Protein AF-A0A376ZG53-F1 (afdb_monomer_lite)

Radius of gyration: 30.24 Å; chains: 1; bounding box: 72×29×99 Å

Structure (mmCIF, N/CA/C/O backbone):
data_AF-A0A376ZG53-F1
#
_entry.id   AF-A0A376ZG53-F1
#
loop_
_atom_site.group_PDB
_atom_site.id
_atom_site.type_symbol
_atom_site.label_atom_id
_atom_site.label_alt_id
_atom_site.label_comp_id
_atom_site.label_asym_id
_atom_site.label_entity_id
_atom_site.label_seq_id
_atom_site.pdbx_PDB_ins_code
_atom_site.Cartn_x
_atom_site.Cartn_y
_atom_site.Cartn_z
_atom_site.occupancy
_atom_site.B_iso_or_equiv
_atom_site.auth_seq_id
_atom_site.auth_comp_id
_atom_site.auth_asym_id
_atom_site.auth_atom_id
_atom_site.pdbx_PDB_model_num
ATOM 1 N N . MET A 1 1 ? -25.398 8.241 28.973 1.00 53.56 1 MET A N 1
ATOM 2 C CA . MET A 1 1 ? -25.167 6.785 28.967 1.00 53.56 1 MET A CA 1
ATOM 3 C C . MET A 1 1 ? -25.563 6.250 30.324 1.00 53.56 1 MET A C 1
ATOM 5 O O . MET A 1 1 ? -25.122 6.810 31.322 1.00 53.56 1 MET A O 1
ATOM 9 N N . LEU A 1 2 ? -26.427 5.238 30.353 1.00 65.50 2 LEU A N 1
ATOM 10 C CA . LEU A 1 2 ? -26.598 4.384 31.532 1.00 65.50 2 LEU A CA 1
ATOM 11 C C . LEU A 1 2 ? -25.440 3.384 31.505 1.00 65.50 2 LEU A C 1
ATOM 13 O O . LEU A 1 2 ? -25.159 2.848 30.441 1.00 65.50 2 LEU A O 1
ATOM 17 N N . ALA A 1 3 ? -24.718 3.234 32.615 1.00 72.19 3 ALA A N 1
ATOM 18 C CA . ALA A 1 3 ? -23.371 2.653 32.615 1.00 72.19 3 ALA A CA 1
ATOM 19 C C . ALA A 1 3 ? -23.322 1.113 32.605 1.00 72.19 3 ALA A C 1
ATOM 21 O O . ALA A 1 3 ? -22.254 0.559 32.378 1.00 72.19 3 ALA A O 1
ATOM 22 N N . SER A 1 4 ? -24.436 0.438 32.900 1.00 78.38 4 SER A N 1
ATOM 23 C CA . SER A 1 4 ? -24.542 -1.028 32.947 1.00 78.38 4 SER A CA 1
ATOM 24 C C . SER A 1 4 ? -25.988 -1.454 33.211 1.00 78.38 4 SER A C 1
ATOM 26 O O . SER A 1 4 ? -26.741 -0.679 33.810 1.00 78.38 4 SER A O 1
ATOM 28 N N . ASP A 1 5 ? -26.329 -2.699 32.879 1.00 84.50 5 ASP A N 1
ATOM 29 C CA . ASP A 1 5 ? -27.569 -3.342 33.328 1.00 84.50 5 ASP A CA 1
ATOM 30 C C . ASP A 1 5 ? -27.558 -3.539 34.854 1.00 84.50 5 ASP A C 1
ATOM 32 O O . ASP A 1 5 ? -26.608 -4.105 35.403 1.00 84.50 5 ASP A O 1
ATOM 36 N N . GLN A 1 6 ? -28.595 -3.069 35.556 1.00 88.38 6 GLN A N 1
ATOM 37 C CA . GLN A 1 6 ? -28.696 -3.171 37.018 1.00 88.38 6 GLN A CA 1
ATOM 38 C C . GLN A 1 6 ? -30.146 -3.282 37.487 1.00 88.38 6 GLN A C 1
ATOM 40 O O . GLN A 1 6 ? -30.991 -2.477 37.107 1.00 88.38 6 GLN A O 1
ATOM 45 N N . ASP A 1 7 ? -30.414 -4.207 38.405 1.00 89.94 7 ASP A N 1
ATOM 46 C CA . ASP A 1 7 ? -31.702 -4.290 39.092 1.00 89.94 7 ASP A CA 1
ATOM 47 C C . ASP A 1 7 ? -31.628 -3.509 40.413 1.00 89.94 7 ASP A C 1
ATOM 49 O O . ASP A 1 7 ? -30.898 -3.874 41.336 1.00 89.94 7 ASP A O 1
ATOM 53 N N . MET A 1 8 ? -32.390 -2.419 40.519 1.00 89.75 8 MET A N 1
ATOM 54 C CA . MET A 1 8 ? -32.527 -1.630 41.742 1.00 89.75 8 MET A CA 1
ATOM 55 C C . MET A 1 8 ? -33.821 -1.992 42.464 1.00 89.75 8 MET A C 1
ATOM 57 O O . MET A 1 8 ? -34.913 -1.610 42.045 1.00 89.75 8 MET A O 1
ATOM 61 N N . THR A 1 9 ? -33.706 -2.706 43.579 1.00 90.38 9 THR A N 1
ATOM 62 C CA . THR A 1 9 ? -34.844 -3.063 44.434 1.00 90.38 9 THR A CA 1
ATOM 63 C C . THR A 1 9 ? -35.101 -1.983 45.478 1.00 90.38 9 THR A C 1
ATOM 65 O O . THR A 1 9 ? -34.215 -1.650 46.266 1.00 90.38 9 THR A O 1
ATOM 68 N N . ILE A 1 10 ? -36.325 -1.471 45.530 1.00 91.38 10 ILE A N 1
ATOM 69 C CA . ILE A 1 10 ? -36.782 -0.484 46.507 1.00 91.38 10 ILE A CA 1
ATOM 70 C C . ILE A 1 10 ? -37.879 -1.130 47.348 1.00 91.38 10 ILE A C 1
ATOM 72 O O . ILE A 1 10 ? -38.918 -1.516 46.822 1.00 91.38 10 ILE A O 1
ATOM 76 N N . GLN A 1 11 ? -37.659 -1.243 48.656 1.00 93.25 11 GLN A N 1
ATOM 77 C CA . GLN A 1 11 ? -38.683 -1.665 49.610 1.00 93.25 11 GLN A CA 1
ATOM 78 C C . GLN A 1 11 ? -39.729 -0.552 49.744 1.00 93.25 11 GLN A C 1
ATOM 80 O O . GLN A 1 11 ? -39.396 0.569 50.130 1.00 93.25 11 GLN A O 1
ATOM 85 N N . VAL A 1 12 ? -40.980 -0.850 49.399 1.00 95.06 12 VAL A N 1
ATOM 86 C CA . VAL A 1 12 ? -42.084 0.127 49.397 1.00 95.06 12 VAL A CA 1
ATOM 87 C C . VAL A 1 12 ? -43.178 -0.192 50.411 1.00 95.06 12 VAL A C 1
ATOM 89 O O . VAL A 1 12 ? -44.017 0.665 50.682 1.00 95.06 12 VAL A O 1
ATOM 92 N N . GLY A 1 13 ? -43.182 -1.402 50.970 1.00 92.56 13 GLY A N 1
ATOM 93 C CA . GLY A 1 13 ? -44.117 -1.810 52.011 1.00 92.56 13 GLY A CA 1
ATOM 94 C C . GLY A 1 13 ? -43.480 -1.906 53.398 1.00 92.56 13 GLY A C 1
ATOM 95 O O . GLY A 1 13 ? -42.261 -1.801 53.556 1.00 92.56 13 GLY A O 1
ATOM 96 N N . ALA A 1 14 ? -44.322 -2.082 54.415 1.00 92.19 14 ALA A N 1
ATOM 97 C CA . ALA A 1 14 ? -43.906 -2.128 55.816 1.00 92.19 14 ALA A CA 1
ATOM 98 C C . ALA A 1 14 ? -43.299 -3.484 56.220 1.00 92.19 14 ALA A C 1
ATOM 100 O O . ALA A 1 14 ? -42.644 -3.559 57.259 1.00 92.19 14 ALA A O 1
ATOM 101 N N . ASN A 1 15 ? -43.513 -4.534 55.417 1.00 93.88 15 ASN A N 1
ATOM 102 C CA . ASN A 1 15 ? -43.006 -5.883 55.668 1.00 93.88 15 ASN A CA 1
ATOM 103 C C . ASN A 1 15 ? -41.880 -6.239 54.692 1.00 93.88 15 ASN A C 1
ATOM 105 O O . ASN A 1 15 ? -42.005 -5.981 53.494 1.00 93.88 15 ASN A O 1
ATOM 109 N N . ASP A 1 16 ? -40.821 -6.895 55.171 1.00 90.31 16 ASP A N 1
ATOM 110 C CA . ASP A 1 16 ? -39.695 -7.334 54.335 1.00 90.31 16 ASP A CA 1
ATOM 111 C C . ASP A 1 16 ? -40.168 -8.119 53.096 1.00 90.31 16 ASP A C 1
ATOM 113 O O . ASP A 1 16 ? -40.917 -9.092 53.202 1.00 90.31 16 ASP A O 1
ATOM 117 N N . GLY A 1 17 ? -39.721 -7.692 51.910 1.00 86.38 17 GLY A N 1
ATOM 118 C CA . GLY A 1 17 ? -40.029 -8.341 50.630 1.00 86.38 17 GLY A CA 1
ATOM 119 C C . GLY A 1 17 ? -41.095 -7.635 49.787 1.00 86.38 17 GLY A C 1
ATOM 120 O O . GLY A 1 17 ? -41.205 -7.917 48.593 1.00 86.38 17 GLY A O 1
ATOM 121 N N . GLU A 1 18 ? -41.827 -6.670 50.346 1.00 92.44 18 GLU A N 1
ATOM 122 C CA . GLU A 1 18 ? -42.722 -5.772 49.599 1.00 92.44 18 GLU A CA 1
ATOM 123 C C . GLU A 1 18 ? -41.906 -4.733 48.800 1.00 92.44 18 GLU A C 1
ATOM 125 O O . GLU A 1 18 ? -41.781 -3.566 49.183 1.00 92.44 18 GLU A O 1
ATOM 130 N N . THR A 1 19 ? -41.317 -5.173 47.684 1.00 93.25 19 THR A N 1
ATOM 131 C CA . THR A 1 19 ? -40.370 -4.389 46.873 1.00 93.25 19 THR A CA 1
ATOM 132 C C . THR A 1 19 ? -40.894 -4.051 45.474 1.00 93.25 19 THR A C 1
ATOM 134 O O . THR A 1 19 ? -41.667 -4.797 44.874 1.00 93.25 19 THR A O 1
ATOM 137 N N . ILE A 1 20 ? -40.424 -2.929 44.929 1.00 91.06 20 ILE A N 1
ATOM 138 C CA . ILE A 1 20 ? -40.471 -2.590 43.503 1.00 91.06 20 ILE A CA 1
ATOM 139 C C . ILE A 1 20 ? -39.055 -2.733 42.955 1.00 91.06 20 ILE A C 1
ATOM 141 O O . ILE A 1 20 ? -38.114 -2.187 43.525 1.00 91.06 20 ILE A O 1
ATOM 145 N N . THR A 1 21 ? -38.894 -3.454 41.849 1.00 89.56 21 THR A N 1
ATOM 146 C CA . THR A 1 21 ? -37.603 -3.568 41.157 1.00 89.56 21 THR A CA 1
ATOM 147 C C . THR A 1 21 ? -37.606 -2.675 39.927 1.00 89.56 21 THR A C 1
ATOM 149 O O . THR A 1 21 ? -38.450 -2.843 39.052 1.00 89.56 21 THR A O 1
ATOM 152 N N . ILE A 1 22 ? -36.653 -1.752 39.850 1.00 88.94 22 ILE A N 1
ATOM 153 C CA . ILE A 1 22 ? -36.375 -0.947 38.662 1.00 88.94 22 ILE A CA 1
ATOM 154 C C . ILE A 1 22 ? -35.246 -1.638 37.902 1.00 88.94 22 ILE A C 1
ATOM 156 O O . ILE A 1 22 ? -34.137 -1.749 38.422 1.00 88.94 22 ILE A O 1
ATOM 160 N N . LYS A 1 23 ? -35.522 -2.096 36.681 1.00 87.06 23 LYS A N 1
ATOM 161 C CA . LYS A 1 23 ? -34.509 -2.694 35.805 1.00 87.06 23 LYS A CA 1
ATOM 162 C C . LYS A 1 23 ? -33.866 -1.607 34.956 1.00 87.06 23 LYS A C 1
ATOM 164 O O . LYS A 1 23 ? -34.471 -1.117 34.007 1.00 87.06 23 LYS A O 1
ATOM 169 N N . LEU A 1 24 ? -32.654 -1.211 35.306 1.00 88.38 24 LEU A N 1
ATOM 170 C CA . LEU A 1 24 ? -31.840 -0.317 34.495 1.00 88.38 24 LEU A CA 1
ATOM 171 C C . LEU A 1 24 ? -31.184 -1.128 33.382 1.00 88.38 24 LEU A C 1
ATOM 173 O O . LEU A 1 24 ? -30.615 -2.183 33.650 1.00 88.38 24 LEU A O 1
ATOM 177 N N . GLN A 1 25 ? -31.257 -0.624 32.151 1.00 85.75 25 GLN A N 1
ATOM 178 C CA . GLN A 1 25 ? -30.553 -1.194 31.005 1.00 85.75 25 GLN A CA 1
ATOM 179 C C . GLN A 1 25 ? -29.402 -0.284 30.575 1.00 85.75 25 GLN A C 1
ATOM 181 O O . GLN A 1 25 ? -29.517 0.946 30.619 1.00 85.75 25 GLN A O 1
ATOM 186 N N . GLU A 1 26 ? -28.300 -0.875 30.128 1.00 85.50 26 GLU A N 1
ATOM 187 C CA . GLU A 1 26 ? -27.199 -0.159 29.504 1.00 85.50 26 GLU A CA 1
ATOM 188 C C . GLU A 1 26 ? -27.640 0.412 28.151 1.00 85.50 26 GLU A C 1
ATOM 190 O O . GLU A 1 26 ? -27.959 -0.307 27.202 1.00 85.50 26 GLU A O 1
ATOM 195 N N . ILE A 1 27 ? -27.622 1.741 28.039 1.00 85.00 27 ILE A N 1
ATOM 196 C CA . ILE A 1 27 ? -27.966 2.455 26.806 1.00 85.00 27 ILE A CA 1
ATOM 197 C C . ILE A 1 27 ? -26.763 3.282 26.362 1.00 85.00 27 ILE A C 1
ATOM 199 O O . ILE A 1 27 ? -26.441 4.328 26.950 1.00 85.00 27 ILE A O 1
ATOM 203 N N . ASN A 1 28 ? -26.117 2.806 25.301 1.00 84.19 28 ASN A N 1
ATOM 204 C CA . ASN A 1 28 ? -25.006 3.447 24.611 1.00 84.19 28 ASN A CA 1
ATOM 205 C C . ASN A 1 28 ? -25.086 3.142 23.095 1.00 84.19 28 ASN A C 1
ATOM 207 O O . ASN A 1 28 ? -25.971 2.415 22.643 1.00 84.19 28 ASN A O 1
ATOM 211 N N . SER A 1 29 ? -24.194 3.716 22.283 1.00 84.75 29 SER A N 1
ATOM 212 C CA . SER A 1 29 ? -24.219 3.505 20.826 1.00 84.75 29 SER A CA 1
ATOM 213 C C . SER A 1 29 ? -24.037 2.038 20.427 1.00 84.75 29 SER A C 1
ATOM 215 O O . SER A 1 29 ? -24.592 1.617 19.415 1.00 84.75 29 SER A O 1
ATOM 217 N N . ASP A 1 30 ? -23.306 1.253 21.215 1.00 82.25 30 ASP A N 1
ATOM 218 C CA . ASP A 1 30 ? -23.082 -0.167 20.955 1.00 82.25 30 ASP A CA 1
ATOM 219 C C . ASP A 1 30 ? -24.342 -0.991 21.243 1.00 82.25 30 ASP A C 1
ATOM 221 O O . ASP A 1 30 ? -24.782 -1.747 20.375 1.00 82.25 30 ASP A O 1
ATOM 225 N N . THR A 1 31 ? -24.987 -0.795 22.400 1.00 86.38 31 THR A N 1
ATOM 226 C CA . THR A 1 31 ? -26.226 -1.509 22.765 1.00 86.38 31 THR A CA 1
ATOM 227 C C . THR A 1 31 ? -27.403 -1.127 21.868 1.00 86.38 31 THR A C 1
ATOM 229 O O . THR A 1 31 ? -28.269 -1.960 21.590 1.00 86.38 31 THR A O 1
ATOM 232 N N . LEU A 1 32 ? -27.387 0.094 21.324 1.00 88.31 32 LEU A N 1
ATOM 233 C CA . LEU A 1 32 ? -28.344 0.561 20.319 1.00 88.31 32 LEU A CA 1
ATOM 234 C C . LEU A 1 32 ? -28.043 0.071 18.891 1.00 88.31 32 LEU A C 1
ATOM 236 O O . LEU A 1 32 ? -28.828 0.327 17.977 1.00 88.31 32 LEU A O 1
ATOM 240 N N . GLY A 1 33 ? -26.924 -0.629 18.665 1.00 85.62 33 GLY A N 1
ATOM 241 C CA . GLY A 1 33 ? -26.518 -1.092 17.333 1.00 85.62 33 GLY A CA 1
ATOM 242 C C . GLY A 1 33 ? -26.146 0.042 16.373 1.00 85.62 33 GLY A C 1
ATOM 243 O O . GLY A 1 33 ? -26.231 -0.123 15.159 1.00 85.62 33 GLY A O 1
ATOM 244 N N . LEU A 1 34 ? -25.755 1.194 16.916 1.00 87.25 34 LEU A N 1
ATOM 245 C CA . LEU A 1 34 ? -25.314 2.384 16.187 1.00 87.25 34 LEU A CA 1
ATOM 246 C C . LEU A 1 34 ? -23.787 2.563 16.239 1.00 87.25 34 LEU A C 1
ATOM 248 O O . LEU A 1 34 ? -23.268 3.599 15.816 1.00 87.25 34 LEU A O 1
ATOM 252 N N . SER A 1 35 ? -23.059 1.570 16.759 1.00 80.81 35 SER A N 1
ATOM 253 C CA . SER A 1 35 ? -21.597 1.519 16.703 1.00 80.81 35 SER A CA 1
ATOM 254 C C . SER A 1 35 ? -21.132 1.583 15.251 1.00 80.81 35 SER A C 1
ATOM 256 O O . SER A 1 35 ? -21.560 0.776 14.425 1.00 80.81 35 SER A O 1
ATOM 258 N N . GLY A 1 36 ? -20.299 2.569 14.910 1.00 78.38 36 GLY A N 1
ATOM 259 C CA . GLY A 1 36 ? -19.897 2.785 13.523 1.00 78.38 36 GLY A CA 1
ATOM 260 C C . GLY A 1 36 ? -21.050 3.180 12.586 1.00 78.38 36 GLY A C 1
ATOM 261 O O . GLY A 1 36 ? -21.016 2.841 11.406 1.00 78.38 36 GLY A O 1
ATOM 262 N N . PHE A 1 37 ? -22.070 3.899 13.063 1.00 83.81 37 PHE A N 1
ATOM 263 C CA . PHE A 1 37 ? -23.077 4.520 12.196 1.00 83.81 37 PHE A CA 1
ATOM 264 C C . PHE A 1 37 ? -22.466 5.658 11.353 1.00 83.81 37 PHE A C 1
ATOM 266 O O . PHE A 1 37 ? -21.763 6.527 11.875 1.00 83.81 37 PHE A O 1
ATOM 273 N N . GLY A 1 38 ? -22.744 5.688 10.048 1.00 82.00 38 GLY A N 1
ATOM 274 C CA . GLY A 1 38 ? -22.195 6.676 9.119 1.00 82.00 38 GLY A CA 1
ATOM 275 C C . GLY A 1 38 ? -23.098 6.922 7.911 1.00 82.00 38 GLY A C 1
ATOM 276 O O . GLY A 1 38 ? -23.512 5.996 7.229 1.00 82.00 38 GLY A O 1
ATOM 277 N N . ILE A 1 39 ? -23.386 8.189 7.604 1.00 83.44 39 ILE A N 1
ATOM 278 C CA . ILE A 1 39 ? -24.267 8.576 6.478 1.00 83.44 39 ILE A CA 1
ATOM 279 C C . ILE A 1 39 ? -23.514 9.068 5.238 1.00 83.44 39 ILE A C 1
ATOM 281 O O . ILE A 1 39 ? -24.124 9.357 4.210 1.00 83.44 39 ILE A O 1
ATOM 285 N N . LYS A 1 40 ? -22.194 9.225 5.344 1.00 73.88 40 LYS A N 1
ATOM 286 C CA . LYS A 1 40 ? -21.360 9.736 4.258 1.00 73.88 40 LYS A CA 1
ATOM 287 C C . LYS A 1 40 ? -20.948 8.581 3.358 1.00 73.88 40 LYS A C 1
ATOM 289 O O . LYS A 1 40 ? -20.403 7.592 3.842 1.00 73.88 40 LYS A O 1
ATOM 294 N N . ASP A 1 41 ? -21.179 8.741 2.059 1.00 68.81 41 ASP A N 1
ATOM 295 C CA . ASP A 1 41 ? -20.530 7.902 1.061 1.00 68.81 41 ASP A CA 1
ATOM 296 C C . ASP A 1 41 ? -19.026 8.180 1.120 1.00 68.81 41 ASP A C 1
ATOM 298 O O . ASP A 1 41 ? -18.621 9.343 1.007 1.00 68.81 41 ASP A O 1
ATOM 302 N N . PRO A 1 42 ? -18.188 7.157 1.339 1.00 65.19 42 PRO A N 1
ATOM 303 C CA . PRO A 1 42 ? -16.772 7.394 1.455 1.00 65.19 42 PRO A CA 1
ATOM 304 C C . PRO A 1 42 ? -16.215 7.816 0.101 1.00 65.19 42 PRO A C 1
ATOM 306 O O . PRO A 1 42 ? -16.156 7.020 -0.836 1.00 65.19 42 PRO A O 1
ATOM 309 N N . THR A 1 43 ? -15.765 9.066 -0.006 1.00 66.56 43 THR A N 1
ATOM 310 C CA . THR A 1 43 ? -14.897 9.494 -1.107 1.00 66.56 43 THR A CA 1
ATOM 311 C C . THR A 1 43 ? -13.520 8.903 -0.854 1.00 66.56 43 THR A C 1
ATOM 313 O O . THR A 1 43 ? -12.621 9.591 -0.376 1.00 66.56 43 THR A O 1
ATOM 316 N N . LYS A 1 44 ? -13.384 7.595 -1.085 1.00 70.50 44 LYS A N 1
ATOM 317 C CA . LYS A 1 44 ? -12.129 6.896 -0.836 1.00 70.50 44 LYS A CA 1
ATOM 318 C C . LYS A 1 44 ? -11.066 7.477 -1.752 1.00 70.50 44 LYS A C 1
ATOM 320 O O . LYS A 1 44 ? -11.276 7.565 -2.964 1.00 70.50 44 LYS A O 1
ATOM 325 N N . LEU A 1 45 ? -9.932 7.852 -1.169 1.00 85.56 45 LEU A N 1
ATOM 326 C CA . LEU A 1 45 ? -8.738 8.046 -1.968 1.00 85.56 45 LEU A CA 1
ATOM 327 C C . LEU A 1 45 ? -8.448 6.733 -2.693 1.00 85.56 45 LEU A C 1
ATOM 329 O O . LEU A 1 45 ? -8.546 5.642 -2.119 1.00 85.56 45 LEU A O 1
ATOM 333 N N . LYS A 1 46 ? -8.153 6.836 -3.982 1.00 88.12 46 LYS A N 1
ATOM 334 C CA . LYS A 1 46 ? -7.782 5.678 -4.789 1.00 88.12 46 LYS A CA 1
ATOM 335 C C . LYS A 1 46 ? -6.270 5.628 -4.897 1.00 88.12 46 LYS A C 1
ATOM 337 O O . LYS A 1 46 ? -5.614 6.662 -4.980 1.00 88.12 46 LYS A O 1
ATOM 342 N N . ALA A 1 47 ? -5.722 4.424 -4.924 1.00 91.69 47 ALA A N 1
ATOM 343 C CA . ALA A 1 47 ? -4.340 4.248 -5.323 1.00 91.69 47 ALA A CA 1
ATOM 344 C C . ALA A 1 47 ? -4.168 4.710 -6.775 1.00 91.69 47 ALA A C 1
ATOM 346 O O . ALA A 1 47 ? -5.015 4.416 -7.627 1.00 91.69 47 ALA A O 1
ATOM 347 N N . ALA A 1 48 ? -3.074 5.412 -7.056 1.00 92.12 48 ALA A N 1
ATOM 348 C CA . ALA A 1 48 ? -2.656 5.687 -8.419 1.00 92.12 48 ALA A CA 1
ATOM 349 C C . ALA A 1 48 ? -2.489 4.370 -9.194 1.00 92.12 48 ALA A C 1
ATOM 351 O O . ALA A 1 48 ? -2.162 3.327 -8.630 1.00 92.12 48 ALA A O 1
ATOM 352 N N . THR A 1 49 ? -2.687 4.416 -10.513 1.00 88.31 49 THR A N 1
ATOM 353 C CA . THR A 1 49 ? -2.549 3.211 -11.357 1.00 88.31 49 THR A CA 1
ATOM 354 C C . THR A 1 49 ? -1.108 2.694 -11.394 1.00 88.31 49 THR A C 1
ATOM 356 O O . THR A 1 49 ? -0.884 1.493 -11.524 1.00 88.31 49 THR A O 1
ATOM 359 N N . ALA A 1 50 ? -0.132 3.598 -11.299 1.00 87.12 50 ALA A N 1
ATOM 360 C CA . ALA A 1 50 ? 1.283 3.259 -11.291 1.00 87.12 50 ALA A CA 1
ATOM 361 C C . ALA A 1 50 ? 1.824 3.189 -9.858 1.00 87.12 50 ALA A C 1
ATOM 363 O O . ALA A 1 50 ? 1.558 4.064 -9.031 1.00 87.12 50 ALA A O 1
ATOM 364 N N . GLU A 1 51 ? 2.632 2.164 -9.601 1.00 91.62 51 GLU A N 1
ATOM 365 C CA . GLU A 1 51 ? 3.426 2.048 -8.382 1.00 91.62 51 GLU A CA 1
ATOM 366 C C . GLU A 1 51 ? 4.414 3.217 -8.265 1.00 91.62 51 GLU A C 1
ATOM 368 O O . GLU A 1 51 ? 5.013 3.663 -9.247 1.00 91.62 51 GLU A O 1
ATOM 373 N N . THR A 1 52 ? 4.605 3.706 -7.044 1.00 93.19 52 THR A N 1
ATOM 374 C CA . THR A 1 52 ? 5.666 4.658 -6.718 1.00 93.19 52 THR A CA 1
ATOM 375 C C . THR A 1 52 ? 6.929 3.887 -6.370 1.00 93.19 52 THR A C 1
ATOM 377 O O . THR A 1 52 ? 7.027 3.314 -5.291 1.00 93.19 52 THR A O 1
ATOM 380 N N . THR A 1 53 ? 7.905 3.893 -7.275 1.00 91.38 53 THR A N 1
ATOM 381 C CA . THR A 1 53 ? 9.185 3.181 -7.101 1.00 91.38 53 THR A CA 1
ATOM 382 C C . THR A 1 53 ? 10.356 4.107 -6.763 1.00 91.38 53 THR A C 1
ATOM 384 O O . THR A 1 53 ? 11.441 3.635 -6.431 1.00 91.38 53 THR A O 1
ATOM 387 N N . TYR A 1 54 ? 10.153 5.426 -6.830 1.00 91.44 54 TYR A N 1
ATOM 388 C CA . TYR A 1 54 ? 11.143 6.446 -6.485 1.00 91.44 54 TYR A CA 1
ATOM 389 C C . TYR A 1 54 ? 10.484 7.792 -6.155 1.00 91.44 54 TYR A C 1
ATOM 391 O O . TYR A 1 54 ? 9.328 8.047 -6.506 1.00 91.44 54 TYR A O 1
ATOM 399 N N . PHE A 1 55 ? 11.256 8.673 -5.527 1.00 91.94 55 PHE A N 1
ATOM 400 C CA . PHE A 1 55 ? 10.927 10.067 -5.246 1.00 91.94 55 PHE A CA 1
ATOM 401 C C . PHE A 1 55 ? 11.866 11.017 -5.995 1.00 91.94 55 PHE A C 1
ATOM 403 O O . PHE A 1 55 ? 12.973 10.648 -6.383 1.00 91.94 55 PHE A O 1
ATOM 410 N N . GLY A 1 56 ? 11.440 12.271 -6.159 1.00 88.25 56 GLY A N 1
ATOM 411 C CA . GLY A 1 56 ? 12.252 13.330 -6.757 1.00 88.25 56 GLY A CA 1
ATOM 412 C C . GLY A 1 56 ? 11.995 13.548 -8.248 1.00 88.25 56 GLY A C 1
ATOM 413 O O . GLY A 1 56 ? 10.886 13.352 -8.745 1.00 88.25 56 GLY A O 1
ATOM 414 N N . SER A 1 57 ? 13.016 14.045 -8.945 1.00 84.56 57 SER A N 1
ATOM 415 C CA . SER A 1 57 ? 12.907 14.498 -10.332 1.00 84.56 57 SER A CA 1
ATOM 416 C C . SER A 1 57 ? 12.666 13.347 -11.307 1.00 84.56 57 SER A C 1
ATOM 418 O O . SER A 1 57 ? 13.230 12.264 -11.171 1.00 84.56 57 SER A O 1
ATOM 420 N N . THR A 1 58 ? 11.893 13.624 -12.354 1.00 85.88 58 THR A N 1
ATOM 421 C CA . THR A 1 58 ? 11.684 12.733 -13.502 1.00 85.88 58 THR A CA 1
ATOM 422 C C . THR A 1 58 ? 12.258 13.351 -14.766 1.00 85.88 58 THR A C 1
ATOM 424 O O . THR A 1 58 ? 12.222 14.573 -14.922 1.00 85.88 58 THR A O 1
ATOM 427 N N . VAL A 1 59 ? 12.685 12.522 -15.712 1.00 79.81 59 VAL A N 1
ATOM 428 C CA . VAL A 1 59 ? 13.035 12.944 -17.073 1.00 79.81 59 VAL A CA 1
ATOM 429 C C . VAL A 1 59 ? 11.960 12.434 -18.026 1.00 79.81 59 VAL A C 1
ATOM 431 O O . VAL A 1 59 ? 11.609 11.254 -17.999 1.00 79.81 59 VAL A O 1
ATOM 434 N N . LYS A 1 60 ? 11.414 13.316 -18.870 1.00 80.31 60 LYS A N 1
ATOM 435 C CA . LYS A 1 60 ? 10.519 12.900 -19.957 1.00 80.31 60 LYS A CA 1
ATOM 436 C C . LYS A 1 60 ? 11.344 12.227 -21.041 1.00 80.31 60 LYS A C 1
ATOM 438 O O . LYS A 1 60 ? 12.376 12.753 -21.443 1.00 80.31 60 LYS A O 1
ATOM 443 N N . LEU A 1 61 ? 10.881 11.098 -21.565 1.00 74.44 61 LEU A N 1
ATOM 444 C CA . LEU A 1 61 ? 11.675 10.364 -22.554 1.00 74.44 61 LEU A CA 1
ATOM 445 C C . LEU A 1 61 ? 11.807 11.090 -23.894 1.00 74.44 61 LEU A C 1
ATOM 447 O O . LEU A 1 61 ? 12.803 10.892 -24.581 1.00 74.44 61 LEU A O 1
ATOM 451 N N . ALA A 1 62 ? 10.875 11.989 -24.220 1.00 65.62 62 ALA A N 1
ATOM 452 C CA . ALA A 1 62 ? 11.024 12.897 -25.357 1.00 65.62 62 ALA A CA 1
ATOM 453 C C . ALA A 1 62 ? 12.297 13.766 -25.251 1.00 65.62 62 ALA A C 1
ATOM 455 O O . ALA A 1 62 ? 12.892 14.096 -26.273 1.00 65.62 62 ALA A O 1
ATOM 456 N N . ASP A 1 63 ? 12.746 14.057 -24.025 1.00 53.47 63 ASP A N 1
ATOM 457 C CA . ASP A 1 63 ? 13.943 14.849 -23.730 1.00 53.47 63 ASP A CA 1
ATOM 458 C C . ASP A 1 63 ? 15.196 13.965 -23.507 1.00 53.47 63 ASP A C 1
ATOM 460 O O . ASP A 1 63 ? 16.318 14.469 -23.512 1.00 53.47 63 ASP A O 1
ATOM 464 N N . ALA A 1 64 ? 15.028 12.643 -23.341 1.00 55.38 64 ALA A N 1
ATOM 465 C CA . ALA A 1 64 ? 16.090 11.660 -23.057 1.00 55.38 64 ALA A CA 1
ATOM 466 C C . ALA A 1 64 ? 16.510 10.813 -24.272 1.00 55.38 64 ALA A C 1
ATOM 468 O O . ALA A 1 64 ? 17.192 9.801 -24.108 1.00 55.38 64 ALA A O 1
ATOM 469 N N . ASN A 1 65 ? 16.067 11.169 -25.479 1.00 60.59 65 ASN A N 1
ATOM 470 C CA . ASN A 1 65 ? 16.127 10.321 -26.673 1.00 60.59 65 ASN A CA 1
ATOM 471 C C . ASN A 1 65 ? 17.544 10.226 -27.298 1.00 60.59 65 ASN A C 1
ATOM 473 O O . ASN A 1 65 ? 17.737 10.429 -28.491 1.00 60.59 65 ASN A O 1
ATOM 477 N N . THR A 1 66 ? 18.564 9.932 -26.485 1.00 67.75 66 THR A N 1
ATOM 478 C CA . THR A 1 66 ? 19.988 9.836 -26.869 1.00 67.75 66 THR A CA 1
ATOM 479 C C . THR A 1 66 ? 20.430 8.425 -27.239 1.00 67.75 66 THR A C 1
ATOM 481 O O . THR A 1 66 ? 21.579 8.203 -27.609 1.00 67.75 66 THR A O 1
ATOM 484 N N . LEU A 1 67 ? 19.530 7.452 -27.143 1.00 84.75 67 LEU A N 1
ATOM 485 C CA . LEU A 1 67 ? 19.895 6.043 -27.189 1.00 84.75 67 LEU A CA 1
ATOM 486 C C . LEU A 1 67 ? 20.128 5.541 -28.635 1.00 84.75 67 LEU A C 1
ATOM 488 O O . LEU A 1 67 ? 20.618 4.439 -28.828 1.00 84.75 67 LEU A O 1
ATOM 492 N N . ASP A 1 68 ? 19.830 6.340 -29.666 1.00 87.12 68 ASP A N 1
ATOM 493 C CA . ASP A 1 68 ? 20.076 5.977 -31.077 1.00 87.12 68 ASP A CA 1
ATOM 494 C C . ASP A 1 68 ? 21.568 5.836 -31.402 1.00 87.12 68 ASP A C 1
ATOM 496 O O . ASP A 1 68 ? 21.969 4.933 -32.144 1.00 87.12 68 ASP A O 1
ATOM 500 N N . ALA A 1 69 ? 22.399 6.699 -30.809 1.00 86.19 69 ALA A N 1
ATOM 501 C CA . ALA A 1 69 ? 23.849 6.608 -30.930 1.00 86.19 69 ALA A CA 1
ATOM 502 C C . ALA A 1 69 ? 24.372 5.324 -30.267 1.00 86.19 69 ALA A C 1
ATOM 504 O O . ALA A 1 69 ? 25.147 4.587 -30.879 1.00 86.19 69 ALA A O 1
ATOM 505 N N . ASP A 1 70 ? 23.882 5.014 -29.064 1.00 88.38 70 ASP A N 1
ATOM 506 C CA . ASP A 1 70 ? 24.250 3.807 -28.318 1.00 88.38 70 ASP A CA 1
ATOM 507 C C . ASP A 1 70 ? 23.795 2.528 -29.032 1.00 88.38 70 ASP A C 1
ATOM 509 O O . ASP A 1 70 ? 24.558 1.563 -29.115 1.00 88.38 70 ASP A O 1
ATOM 513 N N . ILE A 1 71 ? 22.584 2.522 -29.603 1.00 91.19 71 ILE A N 1
ATOM 514 C CA . ILE A 1 71 ? 22.067 1.418 -30.427 1.00 91.19 71 ILE A CA 1
ATOM 515 C C . ILE A 1 71 ? 22.964 1.209 -31.641 1.00 91.19 71 ILE A C 1
ATOM 517 O O . ILE A 1 71 ? 23.423 0.092 -31.868 1.00 91.19 71 ILE A O 1
ATOM 521 N N . THR A 1 72 ? 23.284 2.272 -32.378 1.00 88.69 72 THR A N 1
ATOM 522 C CA . THR A 1 72 ? 24.145 2.177 -33.566 1.00 88.69 72 THR A CA 1
ATOM 523 C C . THR A 1 72 ? 25.551 1.676 -33.210 1.00 88.69 72 THR A C 1
ATOM 525 O O . THR A 1 72 ? 26.156 0.918 -33.972 1.00 88.69 72 THR A O 1
ATOM 528 N N . ALA A 1 73 ? 26.082 2.068 -32.048 1.00 88.50 73 ALA A N 1
ATOM 529 C CA . ALA A 1 73 ? 27.396 1.644 -31.574 1.00 88.50 73 ALA A CA 1
ATOM 530 C C . ALA A 1 73 ? 27.426 0.184 -31.083 1.00 88.50 73 ALA A C 1
ATOM 532 O O . ALA A 1 73 ? 28.434 -0.502 -31.280 1.00 88.50 73 ALA A O 1
ATOM 533 N N . THR A 1 74 ? 26.343 -0.282 -30.459 1.00 89.50 74 THR A N 1
ATOM 534 C CA . THR A 1 74 ? 26.256 -1.595 -29.797 1.00 89.50 74 THR A CA 1
ATOM 535 C C . THR A 1 74 ? 25.758 -2.682 -30.743 1.00 89.50 74 THR A C 1
ATOM 537 O O . THR A 1 74 ? 26.363 -3.748 -30.844 1.00 89.50 74 THR A O 1
ATOM 540 N N . VAL A 1 75 ? 24.680 -2.409 -31.479 1.00 90.88 75 VAL A N 1
ATOM 541 C CA . VAL A 1 75 ? 23.959 -3.382 -32.308 1.00 90.88 75 VAL A CA 1
ATOM 542 C C . VAL A 1 75 ? 24.574 -3.428 -33.704 1.00 90.88 75 VAL A C 1
ATOM 544 O O . VAL A 1 75 ? 24.022 -2.945 -34.698 1.00 90.88 75 VAL A O 1
ATOM 547 N N . LYS A 1 76 ? 25.791 -3.974 -33.777 1.00 84.00 76 LYS A N 1
ATOM 548 C CA . LYS A 1 76 ? 26.587 -3.981 -35.007 1.00 84.00 76 LYS A CA 1
ATOM 549 C C . LYS A 1 76 ? 26.149 -5.074 -35.976 1.00 84.00 76 LYS A C 1
ATOM 551 O O . LYS A 1 76 ? 26.381 -6.266 -35.761 1.00 84.00 76 LYS A O 1
ATOM 556 N N . GLY A 1 77 ? 25.662 -4.638 -37.128 1.00 83.19 77 GLY A N 1
ATOM 557 C CA . GLY A 1 77 ? 25.521 -5.466 -38.317 1.00 83.19 77 GLY A CA 1
ATOM 558 C C . GLY A 1 77 ? 26.855 -5.923 -38.914 1.00 83.19 77 GLY A C 1
ATOM 559 O O . GLY A 1 77 ? 27.934 -5.672 -38.366 1.00 83.19 77 GLY A O 1
ATOM 560 N N . THR A 1 78 ? 26.795 -6.622 -40.041 1.00 84.38 78 THR A N 1
ATOM 561 C CA . THR A 1 78 ? 27.964 -6.863 -40.906 1.00 84.38 78 THR A CA 1
ATOM 562 C C . THR A 1 78 ? 28.129 -5.684 -41.857 1.00 84.38 78 THR A C 1
ATOM 564 O O . THR A 1 78 ? 29.228 -5.151 -41.993 1.00 84.38 78 THR A O 1
ATOM 567 N N . THR A 1 79 ? 27.022 -5.239 -42.453 1.00 89.19 79 THR A N 1
ATOM 568 C CA . THR A 1 79 ? 26.941 -4.048 -43.308 1.00 89.19 79 THR A CA 1
ATOM 569 C C . THR A 1 79 ? 25.918 -3.025 -42.825 1.00 89.19 79 THR A C 1
ATOM 571 O O . THR A 1 79 ? 26.029 -1.855 -43.185 1.00 89.19 79 THR A O 1
ATOM 574 N N . THR A 1 80 ? 24.931 -3.430 -42.018 1.00 92.00 80 THR A N 1
ATOM 575 C CA . THR A 1 80 ? 23.807 -2.569 -41.624 1.00 92.00 80 THR A CA 1
ATOM 576 C C . THR A 1 80 ? 23.541 -2.696 -40.123 1.00 92.00 80 THR A C 1
ATOM 578 O O . THR A 1 80 ? 23.026 -3.720 -39.688 1.00 92.00 80 THR A O 1
ATOM 581 N N . PRO A 1 81 ? 23.895 -1.691 -39.303 1.00 91.44 81 PRO A N 1
ATOM 582 C CA . PRO A 1 81 ? 23.591 -1.689 -37.873 1.00 91.44 81 PRO A CA 1
ATOM 583 C C . PRO A 1 81 ? 22.088 -1.702 -37.578 1.00 91.44 81 PRO A C 1
ATOM 585 O O . PRO A 1 81 ? 21.287 -1.205 -38.371 1.00 91.44 81 PRO A O 1
ATOM 588 N N . GLY A 1 82 ? 21.721 -2.213 -36.402 1.00 92.88 82 GLY A N 1
ATOM 589 C CA . GLY A 1 82 ? 20.357 -2.109 -35.890 1.00 92.88 82 GLY A CA 1
ATOM 590 C C . GLY A 1 82 ? 19.960 -0.659 -35.606 1.00 92.88 82 GLY A C 1
ATOM 591 O O . GLY A 1 82 ? 20.807 0.192 -35.336 1.00 92.88 82 GLY A O 1
ATOM 592 N N . GLN A 1 83 ? 18.664 -0.379 -35.679 1.00 92.50 83 GLN A N 1
ATOM 593 C CA . GLN A 1 83 ? 18.046 0.920 -35.423 1.00 92.50 83 GLN A CA 1
ATOM 594 C C . GLN A 1 83 ? 16.896 0.761 -34.432 1.00 92.50 83 GLN A C 1
ATOM 596 O O . GLN A 1 83 ? 16.261 -0.294 -34.369 1.00 92.50 83 GLN A O 1
ATOM 601 N N . ARG A 1 84 ? 16.606 1.815 -33.667 1.00 92.12 84 ARG A N 1
ATOM 602 C CA . ARG A 1 84 ? 15.431 1.848 -32.791 1.00 92.12 84 ARG A CA 1
ATOM 603 C C . ARG A 1 84 ? 14.155 1.596 -33.602 1.00 92.12 84 ARG A C 1
ATOM 605 O O . ARG A 1 84 ? 13.938 2.230 -34.629 1.00 92.12 84 ARG A O 1
ATOM 612 N N . ASP A 1 85 ? 13.291 0.729 -33.089 1.00 92.38 85 ASP A N 1
ATOM 613 C CA . ASP A 1 85 ? 11.979 0.394 -33.647 1.00 92.38 85 ASP A CA 1
ATOM 614 C C . ASP A 1 85 ? 10.873 0.632 -32.605 1.00 92.38 85 ASP A C 1
ATOM 616 O O . ASP A 1 85 ? 10.318 -0.298 -32.020 1.00 92.38 85 ASP A O 1
ATOM 620 N N . GLY A 1 86 ? 10.582 1.906 -32.336 1.00 89.31 86 GLY A N 1
ATOM 621 C CA . GLY A 1 86 ? 9.528 2.329 -31.409 1.00 89.31 86 GLY A CA 1
ATOM 622 C C . GLY A 1 86 ? 10.032 2.930 -30.095 1.00 89.31 86 GLY A C 1
ATOM 623 O O . GLY A 1 86 ? 11.212 3.241 -29.932 1.00 89.31 86 GLY A O 1
ATOM 624 N N . ASN A 1 87 ? 9.101 3.137 -29.164 1.00 90.00 87 ASN A N 1
ATOM 625 C CA . ASN A 1 87 ? 9.350 3.845 -27.908 1.00 90.00 87 ASN A CA 1
ATOM 626 C C . ASN A 1 87 ? 9.961 2.927 -26.839 1.00 90.00 87 ASN A C 1
ATOM 628 O O . ASN A 1 87 ? 10.030 1.706 -26.998 1.00 90.00 87 ASN A O 1
ATOM 632 N N . ILE A 1 88 ? 10.420 3.528 -25.739 1.00 91.19 88 ILE A N 1
ATOM 633 C CA . ILE A 1 88 ? 10.811 2.761 -24.557 1.00 91.19 88 ILE A CA 1
ATOM 634 C C . ILE A 1 88 ? 9.553 2.224 -23.886 1.00 91.19 88 ILE A C 1
ATOM 636 O O . ILE A 1 88 ? 8.577 2.947 -23.671 1.00 91.19 88 ILE A O 1
ATOM 640 N N . MET A 1 89 ? 9.613 0.955 -23.522 1.00 91.44 89 MET A N 1
ATOM 641 C CA . MET A 1 89 ? 8.526 0.246 -22.880 1.00 91.44 89 MET A CA 1
ATOM 642 C C . MET A 1 89 ? 8.991 -0.327 -21.544 1.00 91.44 89 MET A C 1
ATOM 644 O O . MET A 1 89 ? 10.165 -0.645 -21.399 1.00 91.44 89 MET A O 1
ATOM 648 N N . SER A 1 90 ? 8.089 -0.513 -20.587 1.00 91.31 90 SER A N 1
ATOM 649 C CA . SER A 1 90 ? 8.351 -1.249 -19.353 1.00 91.31 90 SER A CA 1
ATOM 650 C C . SER A 1 90 ? 7.579 -2.556 -19.322 1.00 91.31 90 SER A C 1
ATOM 652 O O . SER A 1 90 ? 6.445 -2.627 -19.806 1.00 91.31 90 SER A O 1
ATOM 654 N N . ASP A 1 91 ? 8.163 -3.578 -18.709 1.00 91.19 91 ASP A N 1
ATOM 655 C CA . ASP A 1 91 ? 7.413 -4.757 -18.283 1.00 91.19 91 ASP A CA 1
ATOM 656 C C . ASP A 1 91 ? 6.638 -4.492 -16.975 1.00 91.19 91 ASP A C 1
ATOM 658 O O . ASP A 1 91 ? 6.660 -3.393 -16.414 1.00 91.19 91 ASP A O 1
ATOM 662 N N . ALA A 1 92 ? 5.935 -5.514 -16.478 1.00 84.94 92 ALA A N 1
ATOM 663 C CA . ALA A 1 92 ? 5.188 -5.443 -15.220 1.00 84.94 92 ALA A CA 1
ATOM 664 C C . ALA A 1 92 ? 6.081 -5.290 -13.970 1.00 84.94 92 ALA A C 1
ATOM 666 O O . ALA A 1 92 ? 5.581 -4.919 -12.910 1.00 84.94 92 ALA A O 1
ATOM 667 N N . ASN A 1 93 ? 7.384 -5.564 -14.093 1.00 82.12 93 ASN A N 1
ATOM 668 C CA . ASN A 1 93 ? 8.372 -5.427 -13.024 1.00 82.12 93 ASN A CA 1
ATOM 669 C C . ASN A 1 93 ? 9.101 -4.073 -13.079 1.00 82.12 93 ASN A C 1
ATOM 671 O O . ASN A 1 93 ? 9.980 -3.816 -12.260 1.00 82.12 93 ASN A O 1
ATOM 675 N N . GLY A 1 94 ? 8.771 -3.216 -14.050 1.00 82.69 94 GLY A N 1
ATOM 676 C CA . GLY A 1 94 ? 9.414 -1.920 -14.247 1.00 82.69 94 GLY A CA 1
ATOM 677 C C . GLY A 1 94 ? 10.769 -1.980 -14.959 1.00 82.69 94 GLY A C 1
ATOM 678 O O . GLY A 1 94 ? 11.427 -0.944 -15.061 1.00 82.69 94 GLY A O 1
ATOM 679 N N . LYS A 1 95 ? 11.196 -3.138 -15.483 1.00 89.12 95 LYS A N 1
ATOM 680 C CA . LYS A 1 95 ? 12.366 -3.204 -16.373 1.00 89.12 95 LYS A CA 1
ATOM 681 C C . LYS A 1 95 ? 12.034 -2.502 -17.679 1.00 89.12 95 LYS A C 1
ATOM 683 O O . LYS A 1 95 ? 10.976 -2.739 -18.260 1.00 89.12 95 LYS A O 1
ATOM 688 N N . LEU A 1 96 ? 12.945 -1.647 -18.136 1.00 91.75 96 LEU A N 1
ATOM 689 C CA . LEU A 1 96 ? 12.777 -0.874 -19.359 1.00 91.75 96 LEU A CA 1
ATOM 690 C C . LEU A 1 96 ? 13.397 -1.608 -20.546 1.00 91.75 96 LEU A C 1
ATOM 692 O O . LEU A 1 96 ? 14.445 -2.242 -20.428 1.00 91.75 96 LEU A O 1
ATOM 696 N N . TYR A 1 97 ? 12.762 -1.468 -21.700 1.00 93.69 97 TYR A N 1
ATOM 697 C CA . TYR A 1 97 ? 13.153 -2.101 -22.945 1.00 93.69 97 TYR A CA 1
ATOM 698 C C . TYR A 1 97 ? 12.999 -1.140 -24.114 1.00 93.69 97 TYR A C 1
ATOM 700 O O . TYR A 1 97 ? 12.065 -0.341 -24.167 1.00 93.69 97 TYR A O 1
ATOM 708 N N . VAL A 1 98 ? 13.876 -1.281 -25.101 1.00 93.75 98 VAL A N 1
ATOM 709 C CA . VAL A 1 98 ? 13.721 -0.688 -26.430 1.00 93.75 98 VAL A CA 1
ATOM 710 C C . VAL A 1 98 ? 13.781 -1.794 -27.464 1.00 93.75 98 VAL A C 1
ATOM 712 O O . VAL A 1 98 ? 14.623 -2.685 -27.371 1.00 93.75 98 VAL A O 1
ATOM 715 N N . LYS A 1 99 ? 12.903 -1.755 -28.462 1.00 94.31 99 LYS A N 1
ATOM 716 C CA . LYS A 1 99 ? 13.009 -2.665 -29.599 1.00 94.31 99 LYS A CA 1
ATOM 717 C C . LYS A 1 99 ? 14.013 -2.109 -30.605 1.00 94.31 99 LYS A C 1
ATOM 719 O O . LYS A 1 99 ? 13.979 -0.925 -30.934 1.00 94.31 99 LYS A O 1
ATOM 724 N N . VAL A 1 100 ? 14.890 -2.971 -31.096 1.00 95.06 100 VAL A N 1
ATOM 725 C CA . VAL A 1 100 ? 15.858 -2.687 -32.152 1.00 95.06 100 VAL A CA 1
ATOM 726 C C . VAL A 1 100 ? 15.587 -3.621 -33.328 1.00 95.06 100 VAL A C 1
ATOM 728 O O . VAL A 1 100 ? 15.357 -4.818 -33.141 1.00 95.06 100 VAL A O 1
ATOM 731 N N . ALA A 1 101 ? 15.591 -3.078 -34.543 1.00 94.62 101 ALA A N 1
ATOM 732 C CA . ALA A 1 101 ? 15.357 -3.814 -35.782 1.00 94.62 101 ALA A CA 1
ATOM 733 C C . ALA A 1 101 ? 16.262 -3.304 -36.919 1.00 94.62 101 ALA A C 1
ATOM 735 O O . ALA A 1 101 ? 16.972 -2.313 -36.775 1.00 94.62 101 ALA A O 1
ATOM 736 N N . GLY A 1 102 ? 16.226 -3.970 -38.076 1.00 93.69 102 GLY A N 1
ATOM 737 C CA . GLY A 1 102 ? 16.917 -3.519 -39.291 1.00 93.69 102 GLY A CA 1
ATOM 738 C C . GLY A 1 102 ? 18.393 -3.913 -39.399 1.00 93.69 102 GLY A C 1
ATOM 739 O O . GLY A 1 102 ? 18.995 -3.650 -40.437 1.00 93.69 102 GLY A O 1
ATOM 740 N N . SER A 1 103 ? 18.959 -4.586 -38.391 1.00 95.19 103 SER A N 1
ATOM 741 C CA . SER A 1 103 ? 20.302 -5.164 -38.498 1.00 95.19 103 SER A CA 1
ATOM 742 C C . SER A 1 103 ? 20.324 -6.288 -39.534 1.00 95.19 103 SER A C 1
ATOM 744 O O . SER A 1 103 ? 19.435 -7.148 -39.537 1.00 95.19 103 SER A O 1
ATOM 746 N N . ASP A 1 104 ? 21.374 -6.340 -40.358 1.00 94.44 104 ASP A N 1
ATOM 747 C CA . ASP A 1 104 ? 21.630 -7.454 -41.285 1.00 94.44 104 ASP A CA 1
ATOM 748 C C . ASP A 1 104 ? 22.118 -8.728 -40.571 1.00 94.44 104 ASP A C 1
ATOM 750 O O . ASP A 1 104 ? 22.236 -9.782 -41.196 1.00 94.44 104 ASP A O 1
ATOM 754 N N . LYS A 1 105 ? 22.357 -8.665 -39.255 1.00 94.62 105 LYS A N 1
ATOM 755 C CA . LYS A 1 105 ? 22.527 -9.836 -38.387 1.00 94.62 105 LYS A CA 1
ATOM 756 C C . LYS A 1 105 ? 21.232 -10.098 -37.613 1.00 94.62 105 LYS A C 1
ATOM 758 O O . LYS A 1 105 ? 20.970 -9.404 -36.633 1.00 94.62 105 LYS A O 1
ATOM 763 N N . PRO A 1 106 ? 20.438 -11.125 -37.975 1.00 91.88 106 PRO A N 1
ATOM 764 C CA . PRO A 1 106 ? 19.136 -11.369 -37.353 1.00 91.88 106 PRO A CA 1
ATOM 765 C C . PRO A 1 106 ? 19.172 -11.561 -35.834 1.00 91.88 106 PRO A C 1
ATOM 767 O O . PRO A 1 106 ? 18.235 -11.155 -35.159 1.00 91.88 106 PRO A O 1
ATOM 770 N N . ALA A 1 107 ? 20.254 -12.138 -35.304 1.00 92.44 107 ALA A N 1
ATOM 771 C CA . ALA A 1 107 ? 20.430 -12.376 -33.870 1.00 92.44 107 ALA A CA 1
ATOM 772 C C . ALA A 1 107 ? 20.589 -11.089 -33.037 1.00 92.44 107 ALA A C 1
ATOM 774 O O . ALA A 1 107 ? 20.457 -11.145 -31.823 1.00 92.44 107 ALA A O 1
ATOM 775 N N . GLU A 1 108 ? 20.856 -9.953 -33.683 1.00 93.31 108 GLU A N 1
ATOM 776 C CA . GLU A 1 108 ? 21.002 -8.634 -33.054 1.00 93.31 108 GLU A CA 1
ATOM 777 C C . GLU A 1 108 ? 19.692 -7.821 -33.100 1.00 93.31 108 GLU A C 1
ATOM 779 O O . GLU A 1 108 ? 19.636 -6.676 -32.667 1.00 93.31 108 GLU A O 1
ATOM 784 N N . ASN A 1 109 ? 18.617 -8.374 -33.668 1.00 94.56 109 ASN A N 1
ATOM 785 C CA . ASN A 1 109 ? 17.309 -7.723 -33.676 1.00 94.56 109 ASN A CA 1
ATOM 786 C C . ASN A 1 109 ? 16.465 -8.241 -32.504 1.00 94.56 109 ASN A C 1
ATOM 788 O O . ASN A 1 109 ? 16.396 -9.446 -32.263 1.00 94.56 109 ASN A O 1
ATOM 792 N N . GLY A 1 110 ? 15.773 -7.343 -31.807 1.00 95.62 110 GLY A N 1
ATOM 793 C CA . GLY A 1 110 ? 14.933 -7.682 -30.660 1.00 95.62 110 GLY A CA 1
ATOM 794 C C . GLY A 1 110 ? 14.869 -6.570 -29.620 1.00 95.62 110 GLY A C 1
ATOM 795 O O . GLY A 1 110 ? 15.278 -5.438 -29.862 1.00 95.62 110 GLY A O 1
ATOM 796 N N . TYR A 1 111 ? 14.323 -6.888 -28.454 1.00 96.19 111 TYR A N 1
ATOM 797 C CA . TYR A 1 111 ? 14.285 -5.996 -27.304 1.00 96.19 111 TYR A CA 1
ATOM 798 C C . TYR A 1 111 ? 15.611 -6.026 -26.552 1.00 96.19 111 TYR A C 1
ATOM 800 O O . TYR A 1 111 ? 16.065 -7.085 -26.113 1.00 96.19 111 TYR A O 1
ATOM 808 N N . TYR A 1 112 ? 16.189 -4.846 -26.368 1.00 95.81 112 TYR A N 1
ATOM 809 C CA . TYR A 1 112 ? 17.348 -4.591 -25.524 1.00 95.81 112 TYR A CA 1
ATOM 810 C C . TYR A 1 112 ? 16.877 -4.002 -24.200 1.00 95.81 112 TYR A C 1
ATOM 812 O O . TYR A 1 112 ? 15.954 -3.182 -24.187 1.00 95.81 112 TYR A O 1
ATOM 820 N N . GLU A 1 113 ? 17.495 -4.421 -23.096 1.00 94.88 113 GLU A N 1
ATOM 821 C CA . GLU A 1 113 ? 17.262 -3.778 -21.802 1.00 94.88 113 GLU A CA 1
ATOM 822 C C . GLU A 1 113 ? 17.7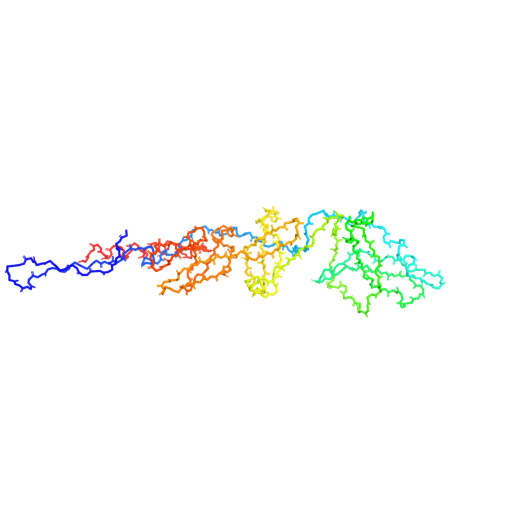55 -2.331 -21.855 1.00 94.88 113 GLU A C 1
ATOM 824 O O . GLU A 1 113 ? 18.754 -2.016 -22.499 1.00 94.88 113 GLU A O 1
ATOM 829 N N . VAL A 1 114 ? 17.047 -1.440 -21.175 1.00 91.75 114 VAL A N 1
ATOM 830 C CA . VAL A 1 114 ? 17.432 -0.041 -21.014 1.00 91.75 114 VAL A CA 1
ATOM 831 C C . VAL A 1 114 ? 17.554 0.232 -19.529 1.00 91.75 114 VAL A C 1
ATOM 833 O O . VAL A 1 114 ? 16.697 -0.157 -18.736 1.00 91.75 114 VAL A O 1
ATOM 836 N N . THR A 1 115 ? 18.626 0.903 -19.139 1.00 89.56 115 THR A N 1
ATOM 837 C CA . THR A 1 115 ? 18.807 1.372 -17.767 1.00 89.56 115 THR A CA 1
ATOM 838 C C . THR A 1 115 ? 18.802 2.887 -17.737 1.00 89.56 115 THR A C 1
ATOM 840 O O . THR A 1 115 ? 18.961 3.558 -18.757 1.00 89.56 115 THR A O 1
ATOM 843 N N . VAL A 1 116 ? 18.573 3.433 -16.553 1.00 86.44 116 VAL A N 1
ATOM 844 C CA . VAL A 1 116 ? 18.788 4.847 -16.270 1.00 86.44 116 VAL A CA 1
ATOM 845 C C . VAL A 1 116 ? 20.100 4.926 -15.504 1.00 86.44 116 VAL A C 1
ATOM 847 O O . VAL A 1 116 ? 20.300 4.118 -14.602 1.00 86.44 116 VAL A O 1
ATOM 850 N N . GLU A 1 117 ? 20.983 5.863 -15.850 1.00 85.50 117 GLU A N 1
ATOM 851 C CA . GLU A 1 117 ? 22.134 6.170 -14.996 1.00 85.50 117 GLU A CA 1
ATOM 852 C C . GLU A 1 117 ? 21.623 6.680 -13.648 1.00 85.50 117 GLU A C 1
ATOM 854 O O . GLU A 1 117 ? 21.103 7.795 -13.543 1.00 85.50 117 GLU A O 1
ATOM 859 N N . ASP A 1 118 ? 21.748 5.845 -12.629 1.00 78.38 118 ASP A N 1
ATOM 860 C CA . ASP A 1 118 ? 21.231 6.073 -11.287 1.00 78.38 118 ASP A CA 1
ATOM 861 C C . ASP A 1 118 ? 22.275 6.681 -10.346 1.00 78.38 118 ASP A C 1
ATOM 863 O O . ASP A 1 118 ? 21.898 7.221 -9.308 1.00 78.38 118 ASP A O 1
ATOM 867 N N . ASP A 1 119 ? 23.559 6.688 -10.725 1.00 81.00 119 ASP A N 1
ATOM 868 C CA . ASP A 1 119 ? 24.609 7.366 -9.965 1.00 81.00 119 ASP A CA 1
ATOM 869 C C . ASP A 1 119 ? 24.346 8.884 -9.932 1.00 81.00 119 ASP A C 1
ATOM 871 O O . ASP A 1 119 ? 24.543 9.575 -10.938 1.00 81.00 119 ASP A O 1
ATOM 875 N N . PRO A 1 120 ? 23.959 9.461 -8.776 1.00 76.38 120 PRO A N 1
ATOM 876 C CA . PRO A 1 120 ? 23.630 10.879 -8.683 1.00 76.38 120 PRO A CA 1
ATOM 877 C C . PRO A 1 120 ? 24.853 11.789 -8.874 1.00 76.38 120 PRO A C 1
ATOM 879 O O . PRO A 1 120 ? 24.682 13.004 -9.067 1.00 76.38 120 PRO A O 1
ATOM 882 N N . THR A 1 121 ? 26.065 11.232 -8.809 1.00 82.69 121 THR A N 1
ATOM 883 C CA . THR A 1 121 ? 27.337 11.931 -9.023 1.00 82.69 121 THR A CA 1
ATOM 884 C C . THR A 1 121 ? 27.768 11.943 -10.490 1.00 82.69 121 THR A C 1
ATOM 886 O O . THR A 1 121 ? 28.559 12.807 -10.876 1.00 82.69 121 THR A O 1
ATOM 889 N N . SER A 1 122 ? 27.197 11.069 -11.327 1.00 84.81 122 SER A N 1
ATOM 890 C CA . SER A 1 122 ? 27.486 11.007 -12.759 1.00 84.81 122 SER A CA 1
ATOM 891 C C . SER A 1 122 ? 26.998 12.272 -13.490 1.00 84.81 122 SER A C 1
ATOM 893 O O . SER A 1 122 ? 25.894 12.767 -13.223 1.00 84.81 122 SER A O 1
ATOM 895 N N . PRO A 1 123 ? 27.772 12.817 -14.451 1.00 81.25 123 PRO A N 1
ATOM 896 C CA . PRO A 1 123 ? 27.294 13.880 -15.341 1.00 81.25 123 PRO A CA 1
ATOM 897 C C . PRO A 1 123 ? 26.161 13.404 -16.265 1.00 81.25 123 PRO A C 1
ATOM 899 O O . PRO A 1 123 ? 25.418 14.228 -16.802 1.00 81.25 123 PRO A O 1
ATOM 902 N N . ASP A 1 124 ? 26.011 12.088 -16.422 1.00 81.38 124 ASP A N 1
ATOM 903 C CA . ASP A 1 124 ? 24.972 11.446 -17.220 1.00 81.38 124 ASP A CA 1
ATOM 904 C C . ASP A 1 124 ? 23.791 10.950 -16.374 1.00 81.38 124 ASP A C 1
ATOM 906 O O . ASP A 1 124 ? 22.888 10.315 -16.909 1.00 81.38 124 ASP A O 1
ATOM 910 N N . ALA A 1 125 ? 23.757 11.261 -15.074 1.00 79.50 125 ALA A N 1
ATOM 911 C CA . ALA A 1 125 ? 22.677 10.876 -14.170 1.00 79.50 125 ALA A CA 1
ATOM 912 C C . ALA A 1 125 ? 21.287 11.223 -14.735 1.00 79.50 125 ALA A C 1
ATOM 914 O O . ALA A 1 125 ? 21.029 12.360 -15.144 1.00 79.50 125 ALA A O 1
ATOM 915 N N . GLY A 1 126 ? 20.376 10.251 -14.730 1.00 78.12 126 GLY A N 1
ATOM 916 C CA . GLY A 1 126 ? 19.034 10.367 -15.304 1.00 78.12 126 GLY A CA 1
ATOM 917 C C . GLY A 1 126 ? 18.956 10.176 -16.824 1.00 78.12 126 GLY A C 1
ATOM 918 O O . GLY A 1 126 ? 17.854 10.220 -17.371 1.00 78.12 126 GLY A O 1
ATOM 919 N N . LYS A 1 127 ? 20.079 9.965 -17.527 1.00 82.19 127 LYS A N 1
ATOM 920 C CA . LYS A 1 127 ? 20.074 9.586 -18.949 1.00 82.19 127 LYS A CA 1
ATOM 921 C C . LYS A 1 127 ? 19.856 8.085 -19.112 1.00 82.19 127 LYS A C 1
ATOM 923 O O . LYS A 1 127 ? 20.222 7.290 -18.248 1.00 82.19 127 LYS A O 1
ATOM 928 N N . LEU A 1 128 ? 19.273 7.707 -20.247 1.00 86.50 128 LEU A N 1
ATOM 929 C CA . LEU A 1 128 ? 19.100 6.309 -20.628 1.00 86.50 128 LEU A CA 1
ATOM 930 C C . LEU A 1 128 ? 20.423 5.727 -21.134 1.00 86.50 128 LEU A C 1
ATOM 932 O O . LEU A 1 128 ? 21.149 6.398 -21.865 1.00 86.50 128 LEU A O 1
ATOM 936 N N . LYS A 1 129 ? 20.689 4.467 -20.796 1.00 87.62 129 LYS A N 1
ATOM 937 C CA . LYS A 1 129 ? 21.800 3.664 -21.315 1.00 87.62 129 LYS A CA 1
ATOM 938 C C . LYS A 1 129 ? 21.270 2.381 -21.931 1.00 87.62 129 LYS A C 1
ATOM 940 O O . LYS A 1 129 ? 20.325 1.778 -21.414 1.00 87.62 129 LYS A O 1
ATOM 945 N N . LEU A 1 130 ? 21.887 1.957 -23.031 1.00 91.56 130 LEU A N 1
ATOM 946 C CA . LEU A 1 130 ? 21.517 0.708 -23.684 1.00 91.56 130 LEU A CA 1
ATOM 947 C C . LEU A 1 130 ? 22.220 -0.449 -22.980 1.00 91.56 130 LEU A C 1
ATOM 949 O O . LEU A 1 130 ? 23.442 -0.459 -22.845 1.00 91.56 130 LEU A O 1
ATOM 953 N N . GLY A 1 131 ? 21.435 -1.415 -22.529 1.00 92.75 131 GLY A N 1
ATOM 954 C CA . GLY A 1 131 ? 21.914 -2.678 -21.995 1.00 92.75 131 GLY A CA 1
ATOM 955 C C . GLY A 1 131 ? 22.106 -3.732 -23.083 1.00 92.75 131 GLY A C 1
ATOM 956 O O . GLY A 1 131 ? 22.188 -3.447 -24.277 1.00 92.75 131 GLY A O 1
ATOM 957 N N . ALA A 1 132 ? 22.178 -4.989 -22.653 1.00 93.88 132 ALA A N 1
ATOM 958 C CA . ALA A 1 132 ? 22.283 -6.128 -23.554 1.00 93.88 132 ALA A CA 1
ATOM 959 C C . ALA A 1 132 ? 20.933 -6.475 -24.204 1.00 93.88 132 ALA A C 1
ATOM 961 O O . ALA A 1 132 ? 19.863 -6.100 -23.713 1.00 93.88 132 ALA A O 1
ATOM 962 N N . LEU A 1 133 ? 20.991 -7.257 -25.286 1.00 95.25 133 LEU A N 1
ATOM 963 C CA . LEU A 1 133 ? 19.815 -7.922 -25.838 1.00 95.25 133 LEU A CA 1
ATOM 964 C C . LEU A 1 133 ? 19.183 -8.797 -24.748 1.00 95.25 133 LEU A C 1
ATOM 966 O O . LEU A 1 133 ? 19.879 -9.571 -24.085 1.00 95.25 133 LEU A O 1
ATOM 970 N N . ALA A 1 134 ? 17.870 -8.686 -24.559 1.00 94.62 134 ALA A N 1
ATOM 971 C CA . ALA A 1 134 ? 17.172 -9.450 -23.537 1.00 94.62 134 ALA A CA 1
ATOM 972 C C . ALA A 1 134 ? 17.292 -10.955 -23.827 1.00 94.62 134 ALA A C 1
ATOM 974 O O . ALA A 1 134 ? 16.840 -11.437 -24.870 1.00 94.62 134 ALA A O 1
ATOM 975 N N . GLY A 1 135 ? 17.874 -11.711 -22.890 1.00 90.75 135 GLY A N 1
ATOM 976 C CA . GLY A 1 135 ? 18.069 -13.158 -23.050 1.00 90.75 135 GLY A CA 1
ATOM 977 C C . GLY A 1 135 ? 16.755 -13.926 -23.236 1.00 90.75 135 GLY A C 1
ATOM 978 O O . GLY A 1 135 ? 16.716 -14.936 -23.930 1.00 90.75 135 GLY A O 1
ATOM 979 N N . THR A 1 136 ? 15.660 -13.419 -22.663 1.00 93.88 136 THR A N 1
ATOM 980 C CA . THR A 1 136 ? 14.286 -13.820 -22.990 1.00 93.88 136 THR A CA 1
ATOM 981 C C . THR A 1 136 ? 13.543 -12.599 -23.511 1.00 93.88 136 THR A C 1
ATOM 983 O O . THR A 1 136 ? 13.472 -11.579 -22.829 1.00 93.88 136 THR A O 1
ATOM 986 N N . GLN A 1 137 ? 13.002 -12.695 -24.723 1.00 94.31 137 GLN A N 1
ATOM 987 C CA . GLN A 1 137 ? 12.310 -11.579 -25.361 1.00 94.31 137 GLN A CA 1
ATOM 988 C C . GLN A 1 137 ? 10.940 -11.347 -24.700 1.00 94.31 137 GLN A C 1
ATOM 990 O O . GLN A 1 137 ? 10.148 -12.291 -24.613 1.00 94.31 137 GLN A O 1
ATOM 995 N N . PRO A 1 138 ? 10.629 -10.121 -24.241 1.00 93.38 138 PRO A N 1
ATOM 996 C CA . PRO A 1 138 ? 9.322 -9.811 -23.685 1.00 93.38 138 PRO A CA 1
ATOM 997 C C . PRO A 1 138 ? 8.235 -9.895 -24.763 1.00 93.38 138 PRO A C 1
ATOM 999 O O . PRO A 1 138 ? 8.438 -9.541 -25.926 1.00 93.38 138 PRO A O 1
ATOM 1002 N N . GLN A 1 139 ? 7.042 -10.335 -24.366 1.00 91.94 139 GLN A N 1
ATOM 1003 C CA . GLN A 1 139 ? 5.881 -10.325 -25.248 1.00 91.94 139 GLN A CA 1
ATOM 1004 C C . GLN A 1 139 ? 5.348 -8.893 -25.376 1.00 91.94 139 GLN A C 1
ATOM 1006 O O . GLN A 1 139 ? 4.999 -8.275 -24.373 1.00 91.94 139 GLN A O 1
ATOM 1011 N N . ALA A 1 140 ? 5.223 -8.386 -26.606 1.00 85.25 140 ALA A N 1
ATOM 1012 C CA . ALA A 1 140 ? 4.838 -6.996 -26.869 1.00 85.25 140 ALA A CA 1
ATOM 1013 C C . ALA A 1 140 ? 3.526 -6.561 -26.179 1.00 85.25 140 ALA A C 1
ATOM 1015 O O . ALA A 1 140 ? 3.427 -5.428 -25.726 1.00 85.25 140 ALA A O 1
ATOM 1016 N N . GLY A 1 141 ? 2.543 -7.461 -26.036 1.00 89.00 141 GLY A N 1
ATOM 1017 C CA . GLY A 1 141 ? 1.273 -7.173 -25.350 1.00 89.00 141 GLY A CA 1
ATOM 1018 C C . GLY A 1 141 ? 1.380 -6.977 -23.830 1.00 89.00 141 GLY A C 1
ATOM 1019 O O . GLY A 1 141 ? 0.458 -6.438 -23.224 1.00 89.00 141 GLY A O 1
ATOM 1020 N N . ASN A 1 142 ? 2.500 -7.377 -23.222 1.00 91.06 142 ASN A N 1
ATOM 1021 C CA . ASN A 1 142 ? 2.753 -7.235 -21.784 1.00 91.06 142 ASN A CA 1
ATOM 1022 C C . ASN A 1 142 ? 3.576 -5.985 -21.457 1.00 91.06 142 ASN A C 1
ATOM 1024 O O . ASN A 1 142 ? 3.832 -5.701 -20.288 1.00 91.06 142 ASN A O 1
ATOM 1028 N N . LEU A 1 143 ? 4.011 -5.259 -22.486 1.00 92.56 143 LEU A N 1
ATOM 1029 C CA . LEU A 1 143 ? 4.806 -4.056 -22.352 1.00 92.56 143 LEU A CA 1
ATOM 1030 C C . LEU A 1 143 ? 3.905 -2.820 -22.375 1.00 92.56 143 LEU A C 1
ATOM 1032 O O . LEU A 1 143 ? 2.945 -2.744 -23.143 1.00 92.56 143 LEU A O 1
ATOM 1036 N N . LYS A 1 144 ? 4.229 -1.830 -21.546 1.00 91.44 144 LYS A N 1
ATOM 1037 C CA . LYS A 1 144 ? 3.550 -0.529 -21.522 1.00 91.44 144 LYS A CA 1
ATOM 1038 C C . LYS A 1 144 ? 4.523 0.569 -21.904 1.00 91.44 144 LYS A C 1
ATOM 1040 O O . LYS A 1 144 ? 5.678 0.527 -21.505 1.00 91.44 144 LYS A O 1
ATOM 1045 N N . GLU A 1 145 ? 4.061 1.535 -22.685 1.00 89.81 145 GLU A N 1
ATOM 1046 C CA . GLU A 1 145 ? 4.885 2.679 -23.063 1.00 89.81 145 GLU A CA 1
ATOM 1047 C C . GLU A 1 145 ? 5.245 3.518 -21.836 1.00 89.81 145 GLU A C 1
ATOM 1049 O O . GLU A 1 145 ? 4.396 3.792 -20.984 1.00 89.81 145 GLU A O 1
ATOM 1054 N N . VAL A 1 146 ? 6.509 3.930 -21.758 1.00 87.00 146 VAL A N 1
ATOM 1055 C CA . VAL A 1 146 ? 7.028 4.756 -20.669 1.00 87.00 146 VAL A CA 1
ATOM 1056 C C . VAL A 1 146 ? 7.252 6.165 -21.190 1.00 87.00 146 VAL A C 1
ATOM 1058 O O . VAL A 1 146 ? 8.024 6.381 -22.120 1.00 87.00 146 VAL A O 1
ATOM 1061 N N . THR A 1 147 ? 6.604 7.146 -20.564 1.00 85.00 147 THR A N 1
ATOM 1062 C CA . THR A 1 147 ? 6.724 8.566 -20.939 1.00 85.00 147 THR A CA 1
ATOM 1063 C C . THR A 1 147 ? 7.665 9.356 -20.029 1.00 85.00 147 THR A C 1
ATOM 1065 O O . THR A 1 147 ? 8.164 10.412 -20.425 1.00 85.00 147 THR A O 1
ATOM 1068 N N . THR A 1 148 ? 7.957 8.836 -18.832 1.00 84.69 148 THR A N 1
ATOM 1069 C CA . THR A 1 148 ? 8.896 9.422 -17.861 1.00 84.69 148 THR A CA 1
ATOM 1070 C C . THR A 1 148 ? 9.733 8.353 -17.159 1.00 84.69 148 THR A C 1
ATOM 1072 O O . THR A 1 148 ? 9.191 7.330 -16.747 1.00 84.69 148 THR A O 1
ATOM 1075 N N . VAL A 1 149 ? 11.023 8.620 -16.952 1.00 83.75 149 VAL A N 1
ATOM 1076 C CA . VAL A 1 149 ? 11.935 7.813 -16.119 1.00 83.75 149 VAL A CA 1
ATOM 1077 C C . VAL A 1 149 ? 12.473 8.617 -14.930 1.00 83.75 149 VAL A C 1
ATOM 1079 O O . VAL A 1 149 ? 12.287 9.835 -14.861 1.00 83.75 149 VAL A O 1
ATOM 1082 N N . LYS A 1 150 ? 13.169 7.933 -14.011 1.00 84.25 150 LYS A N 1
ATOM 1083 C CA . LYS A 1 150 ? 13.959 8.543 -12.931 1.00 84.25 150 LYS A CA 1
ATOM 1084 C C . LYS A 1 150 ? 14.898 9.612 -13.494 1.00 84.25 150 LYS A C 1
ATOM 1086 O O . LYS A 1 150 ? 15.577 9.383 -14.491 1.00 84.25 150 LYS A O 1
ATOM 1091 N N . GLY A 1 151 ? 14.926 10.783 -12.870 1.00 81.75 151 GLY A N 1
ATOM 1092 C CA . GLY A 1 151 ? 15.877 11.840 -13.193 1.00 81.75 151 GLY A CA 1
ATOM 1093 C C . GLY A 1 151 ? 17.068 11.882 -12.248 1.00 81.75 151 GLY A C 1
ATOM 1094 O O . GLY A 1 151 ? 17.140 11.141 -11.269 1.00 81.75 151 GLY A O 1
ATOM 1095 N N . LYS A 1 152 ? 18.006 12.792 -12.528 1.00 82.94 152 LYS A N 1
ATOM 1096 C CA . LYS A 1 152 ? 19.179 13.016 -11.677 1.00 82.94 152 LYS A CA 1
ATOM 1097 C C . LYS A 1 152 ? 18.766 13.283 -10.229 1.00 82.94 152 LYS A C 1
ATOM 1099 O O . LYS A 1 152 ? 18.011 14.219 -9.962 1.00 82.94 152 LYS A O 1
ATOM 1104 N N . GLY A 1 153 ? 19.325 12.500 -9.308 1.00 83.19 153 GLY A N 1
ATOM 1105 C CA . GLY A 1 153 ? 19.068 12.634 -7.873 1.00 83.19 153 GLY A CA 1
ATOM 1106 C C . GLY A 1 153 ? 17.695 12.127 -7.426 1.00 83.19 153 GLY A C 1
ATOM 1107 O O . GLY A 1 153 ? 17.278 12.464 -6.321 1.00 83.19 153 GLY A O 1
ATOM 1108 N N . ALA A 1 154 ? 16.988 11.358 -8.261 1.00 88.50 154 ALA A N 1
ATOM 1109 C CA . ALA A 1 154 ? 15.857 10.566 -7.797 1.00 88.50 154 ALA A CA 1
ATOM 1110 C C . ALA A 1 154 ? 16.323 9.549 -6.743 1.00 88.50 154 ALA A C 1
ATOM 1112 O O . ALA A 1 154 ? 17.444 9.046 -6.811 1.00 88.50 154 ALA A O 1
ATOM 1113 N N . ILE A 1 155 ? 15.461 9.271 -5.769 1.00 90.19 155 ILE A N 1
AT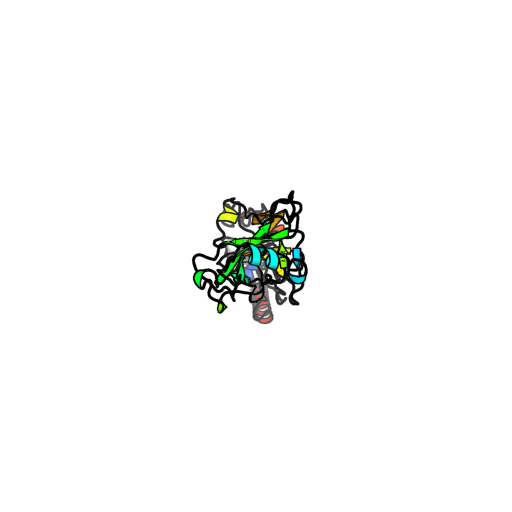OM 1114 C CA . ILE A 1 155 ? 15.755 8.383 -4.643 1.00 90.19 155 ILE A CA 1
ATOM 1115 C C . ILE A 1 155 ? 14.797 7.206 -4.688 1.00 90.19 155 ILE A C 1
ATOM 1117 O O . ILE A 1 155 ? 13.582 7.399 -4.712 1.00 90.19 155 ILE A O 1
ATOM 1121 N N . ASP A 1 156 ? 15.339 5.997 -4.691 1.00 91.38 156 ASP A N 1
ATOM 1122 C CA . ASP A 1 156 ? 14.540 4.781 -4.780 1.00 91.38 156 ASP A CA 1
ATOM 1123 C C . ASP A 1 156 ? 13.738 4.535 -3.512 1.00 91.38 156 ASP A C 1
ATOM 1125 O O . ASP A 1 156 ? 14.203 4.780 -2.401 1.00 91.38 156 ASP A O 1
ATOM 1129 N N . VAL A 1 157 ? 12.520 4.028 -3.688 1.00 95.62 157 VAL A N 1
ATOM 1130 C CA . VAL A 1 157 ? 11.701 3.579 -2.566 1.00 95.62 157 VAL A CA 1
ATOM 1131 C C . VAL A 1 157 ? 12.345 2.347 -1.942 1.00 95.62 157 VAL A C 1
ATOM 1133 O O . VAL A 1 157 ? 12.632 1.360 -2.617 1.00 95.62 157 VAL A O 1
ATOM 1136 N N . GLN A 1 158 ? 12.534 2.399 -0.629 1.00 96.62 158 GLN A N 1
ATOM 1137 C CA . GLN A 1 158 ? 13.097 1.333 0.184 1.00 96.62 158 GLN A CA 1
ATOM 1138 C C . GLN A 1 158 ? 12.064 0.924 1.227 1.00 96.62 158 GLN A C 1
ATOM 1140 O O . GLN A 1 158 ? 11.874 1.608 2.236 1.00 96.62 158 GLN A O 1
ATOM 1145 N N . LEU A 1 159 ? 11.381 -0.191 0.973 1.00 97.69 159 LEU A N 1
ATOM 1146 C CA . LEU A 1 159 ? 10.445 -0.747 1.941 1.00 97.69 159 LEU A CA 1
ATOM 1147 C C . LEU A 1 159 ? 11.194 -1.269 3.171 1.00 97.69 159 LEU A C 1
ATOM 1149 O O . LEU A 1 159 ? 12.195 -1.979 3.062 1.00 97.69 159 LEU A O 1
ATOM 1153 N N . GLY A 1 160 ? 10.690 -0.901 4.342 1.00 95.44 160 GLY A N 1
ATOM 1154 C CA . GLY A 1 160 ? 11.223 -1.277 5.637 1.00 95.44 160 GLY A CA 1
ATOM 1155 C C . GLY A 1 160 ? 11.144 -2.782 5.864 1.00 95.44 160 GLY A C 1
ATOM 1156 O O . GLY A 1 160 ? 10.214 -3.459 5.431 1.00 95.44 160 GLY A O 1
ATOM 1157 N N . THR A 1 161 ? 12.134 -3.302 6.581 1.00 95.69 161 THR A N 1
ATOM 1158 C CA . THR A 1 161 ? 12.240 -4.721 6.945 1.00 95.69 161 THR A CA 1
ATOM 1159 C C . THR A 1 161 ? 11.735 -5.007 8.358 1.00 95.69 161 THR A C 1
ATOM 1161 O O . THR A 1 161 ? 11.902 -6.119 8.858 1.00 95.69 161 THR A O 1
ATOM 1164 N N . ASP A 1 162 ? 11.130 -4.015 9.021 1.00 96.44 162 ASP A N 1
ATOM 1165 C CA . ASP A 1 162 ? 10.487 -4.217 10.313 1.00 96.44 162 ASP A CA 1
ATOM 1166 C C . ASP A 1 162 ? 9.348 -5.239 10.197 1.00 96.44 162 ASP A C 1
ATOM 1168 O O . ASP A 1 162 ? 8.732 -5.403 9.142 1.00 96.44 162 ASP A O 1
ATOM 1172 N N . THR A 1 163 ? 9.058 -5.929 11.299 1.00 96.75 163 THR A N 1
ATOM 1173 C CA . THR A 1 163 ? 8.092 -7.033 11.325 1.00 96.75 163 THR A CA 1
ATOM 1174 C C . THR A 1 163 ? 6.714 -6.635 10.789 1.00 96.75 163 THR A C 1
ATOM 1176 O O . THR A 1 163 ? 6.058 -7.449 10.138 1.00 96.75 163 THR A O 1
ATOM 1179 N N . ALA A 1 164 ? 6.256 -5.405 11.046 1.00 97.31 164 ALA A N 1
ATOM 1180 C CA . ALA A 1 164 ? 4.934 -4.966 10.619 1.00 97.31 164 ALA A CA 1
ATOM 1181 C C . ALA A 1 164 ? 4.901 -4.738 9.105 1.00 97.31 164 ALA A C 1
ATOM 1183 O O . ALA A 1 164 ? 4.027 -5.299 8.440 1.00 97.31 164 ALA A O 1
ATOM 1184 N N . THR A 1 165 ? 5.872 -4.008 8.551 1.00 97.62 165 THR A N 1
ATOM 1185 C CA . THR A 1 165 ? 5.985 -3.775 7.102 1.00 97.62 165 THR A CA 1
ATOM 1186 C C . THR A 1 165 ? 6.207 -5.087 6.350 1.00 97.62 165 THR A C 1
ATOM 1188 O O . THR A 1 165 ? 5.477 -5.383 5.406 1.00 97.62 165 THR A O 1
ATOM 1191 N N . ALA A 1 166 ? 7.136 -5.928 6.815 1.00 96.81 166 ALA A N 1
ATOM 1192 C CA . ALA A 1 166 ? 7.464 -7.210 6.187 1.00 96.81 166 ALA A CA 1
ATOM 1193 C C . ALA A 1 166 ? 6.298 -8.218 6.196 1.00 96.81 166 ALA A C 1
ATOM 1195 O O . ALA A 1 166 ? 6.267 -9.136 5.380 1.00 96.81 166 ALA A O 1
ATOM 1196 N N . SER A 1 167 ? 5.327 -8.058 7.103 1.00 96.69 167 SER A N 1
ATOM 1197 C CA . SER A 1 167 ? 4.130 -8.910 7.152 1.00 96.69 167 SER A CA 1
ATOM 1198 C C . SER A 1 167 ? 3.089 -8.596 6.071 1.00 96.69 167 SER A C 1
ATOM 1200 O O . SER A 1 167 ? 2.142 -9.365 5.912 1.00 96.69 167 SER A O 1
ATOM 1202 N N . ILE A 1 168 ? 3.226 -7.481 5.346 1.00 97.19 168 ILE A N 1
ATOM 1203 C CA . ILE A 1 168 ? 2.338 -7.115 4.239 1.00 97.19 168 ILE A CA 1
ATOM 1204 C C . ILE A 1 168 ? 2.869 -7.797 2.974 1.00 97.19 168 ILE A C 1
ATOM 1206 O O . ILE A 1 168 ? 3.809 -7.328 2.333 1.00 97.19 168 ILE A O 1
ATOM 1210 N N . THR A 1 169 ? 2.294 -8.946 2.623 1.00 97.12 169 THR A N 1
ATOM 1211 C CA . THR A 1 169 ? 2.699 -9.690 1.422 1.00 97.12 169 THR A CA 1
ATOM 1212 C C . THR A 1 169 ? 2.445 -8.857 0.166 1.00 97.12 169 THR A C 1
ATOM 1214 O O . THR A 1 169 ? 1.393 -8.233 0.040 1.00 97.12 169 THR A O 1
ATOM 1217 N N . GLY A 1 170 ? 3.432 -8.800 -0.732 1.00 95.19 170 GLY A N 1
ATOM 1218 C CA . GLY A 1 170 ? 3.328 -8.035 -1.976 1.00 95.19 170 GLY A CA 1
ATOM 1219 C C . GLY A 1 170 ? 3.308 -6.515 -1.790 1.00 95.19 170 GLY A C 1
ATOM 1220 O O . GLY A 1 170 ? 2.921 -5.811 -2.719 1.00 95.19 170 GLY A O 1
ATOM 1221 N N . ALA A 1 171 ? 3.704 -6.004 -0.614 1.00 96.94 171 ALA A N 1
ATOM 1222 C CA . ALA A 1 171 ? 3.672 -4.578 -0.310 1.00 96.94 171 ALA A CA 1
ATOM 1223 C C . ALA A 1 171 ? 4.349 -3.735 -1.394 1.00 96.94 171 ALA A C 1
ATOM 1225 O O . ALA A 1 171 ? 5.508 -3.955 -1.748 1.00 96.94 171 ALA A O 1
ATOM 1226 N N . LYS A 1 172 ? 3.619 -2.732 -1.869 1.00 97.00 172 LYS A N 1
ATOM 1227 C CA . LYS A 1 172 ? 4.063 -1.729 -2.834 1.00 97.00 172 LYS A CA 1
ATOM 1228 C C . LYS A 1 172 ? 3.573 -0.360 -2.393 1.00 97.00 172 LYS A C 1
ATOM 1230 O O . LYS A 1 172 ? 2.502 -0.243 -1.794 1.00 97.00 172 LYS A O 1
ATOM 1235 N N . LEU A 1 173 ? 4.349 0.682 -2.679 1.00 97.69 173 LEU A N 1
ATOM 1236 C CA . LEU A 1 173 ? 3.958 2.053 -2.368 1.00 97.69 173 LEU A CA 1
ATOM 1237 C C . LEU A 1 173 ? 3.157 2.649 -3.523 1.00 97.69 173 LEU A C 1
ATOM 1239 O O . LEU A 1 173 ? 3.583 2.610 -4.676 1.00 97.69 173 LEU A O 1
ATOM 1243 N N . PHE A 1 174 ? 2.041 3.290 -3.203 1.00 96.31 174 PHE A N 1
ATOM 1244 C CA . PHE A 1 174 ? 1.251 4.045 -4.166 1.00 96.31 174 PHE A CA 1
ATOM 1245 C C . PHE A 1 174 ? 0.994 5.454 -3.659 1.00 96.31 174 PHE A C 1
ATOM 1247 O O . PHE A 1 174 ? 0.757 5.675 -2.469 1.00 96.31 174 PHE A O 1
ATOM 1254 N N . LYS A 1 175 ? 0.991 6.409 -4.588 1.00 95.00 175 LYS A N 1
ATOM 1255 C CA . LYS A 1 175 ? 0.359 7.704 -4.359 1.00 95.00 175 LYS A CA 1
ATOM 1256 C C . LYS A 1 175 ? -1.143 7.523 -4.244 1.00 95.00 175 LYS A C 1
ATOM 1258 O O . LYS A 1 175 ? -1.728 6.670 -4.911 1.00 95.00 175 LYS A O 1
ATOM 1263 N N . LEU A 1 176 ? -1.755 8.362 -3.427 1.00 93.19 176 LEU A N 1
ATOM 1264 C CA . LEU A 1 176 ? -3.195 8.448 -3.304 1.00 93.19 176 LEU A CA 1
ATOM 1265 C C . LEU A 1 176 ? -3.722 9.611 -4.136 1.00 93.19 176 LEU A C 1
ATOM 1267 O O . LEU A 1 176 ? -3.249 10.747 -4.036 1.00 93.19 176 LEU A O 1
ATOM 1271 N N . GLU A 1 177 ? -4.731 9.318 -4.936 1.00 92.69 177 GLU A N 1
ATOM 1272 C CA . GLU A 1 177 ? -5.428 10.268 -5.784 1.00 92.69 177 GLU A CA 1
ATOM 1273 C C . GLU A 1 177 ? -6.841 10.519 -5.258 1.00 92.69 177 GLU A C 1
ATOM 1275 O O . GLU A 1 177 ? -7.482 9.638 -4.675 1.00 92.69 177 GLU A O 1
ATOM 1280 N N . ASP A 1 178 ? -7.352 11.722 -5.500 1.00 89.12 178 ASP A N 1
ATOM 1281 C CA . ASP A 1 178 ? -8.761 12.020 -5.274 1.00 89.12 178 ASP A CA 1
ATOM 1282 C C . ASP A 1 178 ? -9.667 11.320 -6.310 1.00 89.12 178 ASP A C 1
ATOM 1284 O O . ASP A 1 178 ? -9.220 10.638 -7.243 1.00 89.12 178 ASP A O 1
ATOM 1288 N N . ALA A 1 179 ? -10.982 11.503 -6.168 1.00 85.06 179 ALA A N 1
ATOM 1289 C CA . ALA A 1 179 ? -11.966 10.926 -7.084 1.00 85.06 179 ALA A CA 1
ATOM 1290 C C . ALA A 1 179 ? -11.714 11.320 -8.555 1.00 85.06 179 ALA A C 1
ATOM 1292 O O . ALA A 1 179 ? -11.985 10.533 -9.465 1.00 85.06 179 ALA A O 1
ATOM 1293 N N . ASN A 1 180 ? -11.131 12.497 -8.796 1.00 87.56 180 ASN A N 1
ATOM 1294 C CA . ASN A 1 180 ? -10.816 13.024 -10.119 1.00 87.56 180 ASN A CA 1
ATOM 1295 C C . ASN A 1 180 ? -9.460 12.543 -10.666 1.00 87.56 180 ASN A C 1
ATOM 1297 O O . ASN A 1 180 ? -9.136 12.856 -11.809 1.00 87.56 180 ASN A O 1
ATOM 1301 N N . GLY A 1 181 ? -8.692 11.753 -9.906 1.00 89.00 181 GLY A N 1
ATOM 1302 C CA . GLY A 1 181 ? -7.358 11.292 -10.310 1.00 89.00 181 GLY A CA 1
ATOM 1303 C C . GLY A 1 181 ? -6.249 12.304 -10.037 1.00 89.00 181 GLY A C 1
ATOM 1304 O O . GLY A 1 181 ? -5.176 12.212 -10.625 1.00 89.00 181 GLY A O 1
ATOM 1305 N N . LYS A 1 182 ? -6.494 13.302 -9.185 1.00 90.81 182 LYS A N 1
ATOM 1306 C CA . LYS A 1 182 ? -5.474 14.281 -8.818 1.00 90.81 182 LYS A CA 1
ATOM 1307 C C . LYS A 1 182 ? -4.648 13.769 -7.645 1.00 90.81 182 LYS A C 1
ATOM 1309 O O . LYS A 1 182 ? -5.207 13.343 -6.638 1.00 90.81 182 LYS A O 1
ATOM 1314 N N . ASP A 1 183 ? -3.326 13.886 -7.762 1.00 90.81 183 ASP A N 1
ATOM 1315 C CA . ASP A 1 183 ? -2.379 13.604 -6.678 1.00 90.81 183 ASP A CA 1
ATOM 1316 C C . ASP A 1 183 ? -2.725 14.430 -5.426 1.00 90.81 183 ASP A C 1
ATOM 1318 O O . ASP A 1 183 ? -2.881 15.655 -5.490 1.00 90.81 183 ASP A O 1
ATOM 1322 N N . THR A 1 184 ? -2.852 13.748 -4.288 1.00 91.00 184 THR A N 1
ATOM 1323 C CA . THR A 1 184 ? -3.156 14.361 -2.985 1.00 91.00 184 THR A CA 1
ATOM 1324 C C . THR A 1 184 ? -1.914 14.611 -2.131 1.00 91.00 184 THR A C 1
ATOM 1326 O O . THR A 1 184 ? -2.025 15.140 -1.026 1.00 91.00 184 THR A O 1
ATOM 1329 N N . GLY A 1 185 ? -0.730 14.213 -2.607 1.00 90.25 185 GLY A N 1
ATOM 1330 C CA . GLY A 1 185 ? 0.520 14.247 -1.846 1.00 90.25 185 GLY A CA 1
ATOM 1331 C C . GLY A 1 185 ? 0.594 13.206 -0.725 1.00 90.25 185 GLY A C 1
ATOM 1332 O O . GLY A 1 185 ? 1.551 13.211 0.047 1.00 90.25 185 GLY A O 1
ATOM 1333 N N . SER A 1 186 ? -0.407 12.328 -0.625 1.00 92.69 186 SER A N 1
ATOM 1334 C CA . SER A 1 186 ? -0.471 11.244 0.355 1.00 92.69 186 SER A CA 1
ATOM 1335 C C . SER A 1 186 ? -0.080 9.913 -0.280 1.00 92.69 186 SER A C 1
ATOM 1337 O O . SER A 1 186 ? -0.180 9.735 -1.495 1.00 92.69 186 SER A O 1
ATOM 1339 N N . PHE A 1 187 ? 0.346 8.966 0.553 1.00 95.94 187 PHE A N 1
ATOM 1340 C CA . PHE A 1 187 ? 0.802 7.649 0.122 1.00 95.94 187 PHE A CA 1
ATOM 1341 C C . PHE A 1 187 ? 0.171 6.544 0.965 1.00 95.94 187 PHE A C 1
ATOM 1343 O O . PHE A 1 187 ? -0.153 6.760 2.135 1.00 95.94 187 PHE A O 1
ATOM 1350 N N . ALA A 1 188 ? 0.066 5.355 0.380 1.00 96.94 188 ALA A N 1
ATOM 1351 C CA . ALA A 1 188 ? -0.312 4.135 1.078 1.00 96.94 188 ALA A CA 1
ATOM 1352 C C . ALA A 1 188 ? 0.567 2.964 0.640 1.00 96.94 188 ALA A C 1
ATOM 1354 O O . ALA A 1 188 ? 0.957 2.870 -0.527 1.00 96.94 188 ALA A O 1
ATOM 1355 N N . LEU A 1 189 ? 0.837 2.056 1.576 1.00 98.12 189 LEU A N 1
ATOM 1356 C CA . LEU A 1 189 ? 1.314 0.719 1.246 1.00 98.12 189 LEU A CA 1
ATOM 1357 C C . LEU A 1 189 ? 0.114 -0.160 0.920 1.00 98.12 189 LEU A C 1
ATOM 1359 O O . LEU A 1 189 ? -0.872 -0.156 1.654 1.00 98.12 189 LEU A O 1
ATOM 1363 N N . ILE A 1 190 ? 0.199 -0.908 -0.171 1.00 96.69 190 ILE A N 1
ATOM 1364 C CA . ILE A 1 190 ? -0.854 -1.823 -0.606 1.00 96.69 190 ILE A CA 1
ATOM 1365 C C . ILE A 1 190 ? -0.210 -3.174 -0.864 1.00 96.69 190 ILE A C 1
ATOM 1367 O O . ILE A 1 190 ? 0.760 -3.258 -1.618 1.00 96.69 190 ILE A O 1
ATOM 1371 N N . GLY A 1 191 ? -0.717 -4.198 -0.184 1.00 95.69 191 GLY A N 1
ATOM 1372 C CA . GLY A 1 191 ? -0.315 -5.585 -0.383 1.00 95.69 191 GLY A CA 1
ATOM 1373 C C . GLY A 1 191 ? -1.322 -6.360 -1.225 1.00 95.69 191 GLY A C 1
ATOM 1374 O O . GLY A 1 191 ? -2.286 -5.807 -1.759 1.00 95.69 191 GLY A O 1
ATOM 1375 N N . ASP A 1 192 ? -1.125 -7.672 -1.286 1.00 96.00 192 ASP A N 1
ATOM 1376 C CA . ASP A 1 192 ? -1.979 -8.596 -2.042 1.00 96.00 192 ASP A CA 1
ATOM 1377 C C . ASP A 1 192 ? -3.419 -8.674 -1.501 1.00 96.00 192 ASP A C 1
ATOM 1379 O O . ASP A 1 192 ? -4.332 -9.101 -2.206 1.00 96.00 192 ASP A O 1
ATOM 1383 N N . ASP A 1 193 ? -3.646 -8.239 -0.258 1.00 94.38 193 ASP A N 1
ATOM 1384 C CA . ASP A 1 193 ? -4.974 -8.151 0.356 1.00 94.38 193 ASP A CA 1
ATOM 1385 C C . ASP A 1 193 ? -5.801 -6.947 -0.129 1.00 94.38 193 ASP A C 1
ATOM 1387 O O . ASP A 1 193 ? -6.980 -6.823 0.212 1.00 94.38 193 ASP A O 1
ATOM 1391 N N . GLY A 1 194 ? -5.196 -6.059 -0.926 1.00 92.12 194 GLY A N 1
ATOM 1392 C CA . GLY A 1 194 ? -5.833 -4.870 -1.485 1.00 92.12 194 GLY A CA 1
ATOM 1393 C C . GLY A 1 194 ? -6.144 -3.778 -0.460 1.00 92.12 194 GLY A C 1
ATOM 1394 O O . GLY A 1 194 ? -6.811 -2.797 -0.804 1.00 92.12 194 GLY A O 1
ATOM 1395 N N . LYS A 1 195 ? -5.685 -3.915 0.790 1.00 92.25 195 LYS A N 1
ATOM 1396 C CA . LYS A 1 195 ? -5.890 -2.898 1.823 1.00 92.25 195 LYS A CA 1
ATOM 1397 C C . LYS A 1 195 ? -4.933 -1.729 1.632 1.00 92.25 195 LYS A C 1
ATOM 1399 O O . LYS A 1 195 ? -3.791 -1.897 1.215 1.00 92.25 195 LYS A O 1
ATOM 1404 N N . GLN A 1 196 ? -5.400 -0.531 1.975 1.00 94.31 196 GLN A N 1
ATOM 1405 C CA . GLN A 1 196 ? -4.562 0.664 2.008 1.00 94.31 196 GLN A CA 1
ATOM 1406 C C . GLN A 1 196 ? -4.023 0.849 3.421 1.00 94.31 196 GLN A C 1
ATOM 1408 O O . GLN A 1 196 ? -4.771 1.184 4.336 1.00 94.31 196 GLN A O 1
ATOM 1413 N N . TYR A 1 197 ? -2.727 0.640 3.600 1.00 97.06 197 TYR A N 1
ATOM 1414 C CA . TYR A 1 197 ? -2.042 0.859 4.864 1.00 97.06 197 TYR A CA 1
ATOM 1415 C C . TYR A 1 197 ? -1.410 2.245 4.906 1.00 97.06 197 TYR A C 1
ATOM 1417 O O . TYR A 1 197 ? -0.752 2.671 3.953 1.00 97.06 197 TYR A O 1
ATOM 1425 N N . ALA A 1 198 ? -1.573 2.946 6.027 1.00 97.12 198 ALA A N 1
ATOM 1426 C CA . ALA A 1 198 ? -0.929 4.235 6.229 1.00 97.12 198 ALA A CA 1
ATOM 1427 C C . ALA A 1 198 ? 0.592 4.039 6.294 1.00 97.12 198 ALA A C 1
ATOM 1429 O O . ALA A 1 198 ? 1.080 3.150 6.992 1.00 97.12 198 ALA A O 1
ATOM 1430 N N . ALA A 1 199 ? 1.346 4.866 5.573 1.00 97.88 199 ALA A N 1
ATOM 1431 C CA . ALA A 1 199 ? 2.793 4.725 5.457 1.00 97.88 199 ALA A CA 1
ATOM 1432 C C . ALA A 1 199 ? 3.537 5.891 6.122 1.00 97.88 199 ALA A C 1
ATOM 1434 O O . ALA A 1 199 ? 3.142 7.055 6.013 1.00 97.88 199 ALA A O 1
ATOM 1435 N N . ASN A 1 200 ? 4.645 5.582 6.787 1.00 97.62 200 ASN A N 1
ATOM 1436 C CA . ASN A 1 200 ? 5.720 6.532 7.026 1.00 97.62 200 ASN A CA 1
ATOM 1437 C C . ASN A 1 200 ? 6.549 6.607 5.747 1.00 97.62 200 ASN A C 1
ATOM 1439 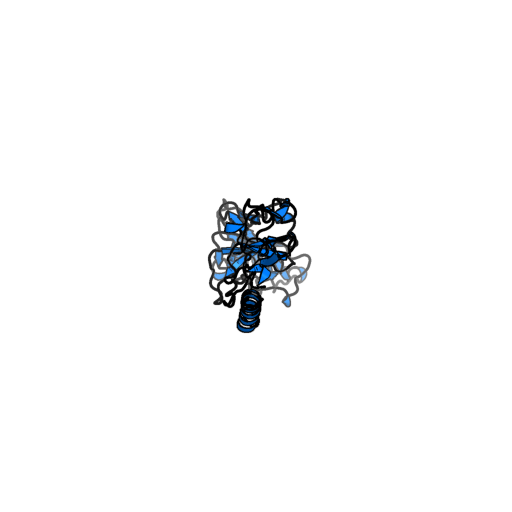O O . ASN A 1 200 ? 6.995 5.575 5.254 1.00 97.62 200 ASN A O 1
ATOM 1443 N N . VAL A 1 201 ? 6.746 7.810 5.212 1.00 97.62 201 VAL A N 1
ATOM 1444 C CA . VAL A 1 201 ? 7.486 8.021 3.964 1.00 97.62 201 VAL A CA 1
ATOM 1445 C C . VAL A 1 201 ? 8.518 9.116 4.174 1.00 97.62 201 VAL A C 1
ATOM 1447 O O . VAL A 1 201 ? 8.163 10.281 4.360 1.00 97.62 201 VAL A O 1
ATOM 1450 N N . ASP A 1 202 ? 9.795 8.755 4.105 1.00 96.69 202 ASP A N 1
ATOM 1451 C CA . ASP A 1 202 ? 10.897 9.707 4.022 1.00 96.69 202 ASP A CA 1
ATOM 1452 C C . ASP A 1 202 ? 11.369 9.817 2.571 1.00 96.69 202 ASP A C 1
ATOM 1454 O O . ASP A 1 202 ? 12.185 9.038 2.086 1.00 96.69 202 ASP A O 1
ATOM 1458 N N . GLN A 1 203 ? 10.868 10.830 1.866 1.00 93.88 203 GLN A N 1
ATOM 1459 C CA . GLN A 1 203 ? 11.198 11.049 0.455 1.00 93.88 203 GLN A CA 1
ATOM 1460 C C . GLN A 1 203 ? 12.668 11.430 0.215 1.00 93.88 203 GLN A C 1
ATOM 1462 O O . GLN A 1 203 ? 13.114 11.420 -0.930 1.00 93.88 203 GLN A O 1
ATOM 1467 N N . LYS A 1 204 ? 13.423 11.804 1.260 1.00 91.88 204 LYS A N 1
ATOM 1468 C CA . LYS A 1 204 ? 14.842 12.171 1.126 1.00 91.88 204 LYS A CA 1
ATOM 1469 C C . LYS A 1 204 ? 15.7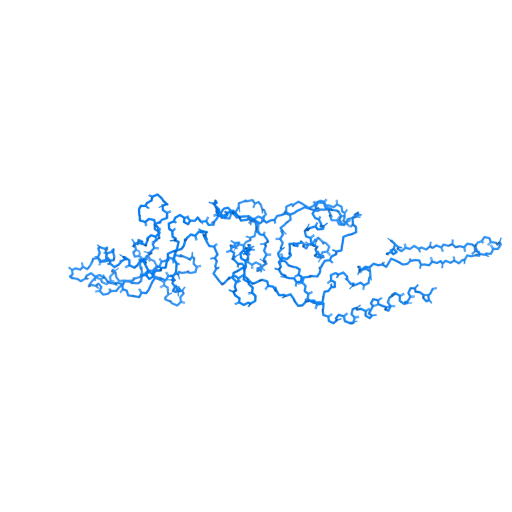43 10.948 1.124 1.00 91.88 204 LYS A C 1
ATOM 1471 O O . LYS A 1 204 ? 16.750 10.942 0.424 1.00 91.88 204 LYS A O 1
ATOM 1476 N N . THR A 1 205 ? 15.407 9.956 1.940 1.00 94.62 205 THR A N 1
ATOM 1477 C CA . THR A 1 205 ? 16.176 8.710 2.066 1.00 94.62 205 THR A CA 1
ATOM 1478 C C . THR A 1 205 ? 15.572 7.571 1.255 1.00 94.62 205 THR A C 1
ATOM 1480 O O . THR A 1 205 ? 16.262 6.597 0.980 1.00 94.62 205 THR A O 1
ATOM 1483 N N .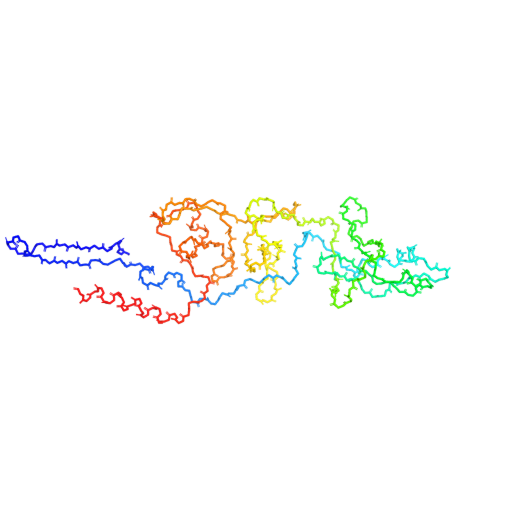 GLY A 1 206 ? 14.304 7.695 0.859 1.00 95.69 206 GLY A N 1
ATOM 1484 C CA . GLY A 1 206 ? 13.546 6.634 0.211 1.00 95.69 206 GLY A CA 1
ATOM 1485 C C . GLY A 1 206 ? 12.904 5.661 1.194 1.00 95.69 206 GLY A C 1
ATOM 1486 O O . GLY A 1 206 ? 12.140 4.800 0.765 1.00 95.69 206 GLY A O 1
ATOM 1487 N N . ALA A 1 207 ? 13.179 5.786 2.496 1.00 98.00 207 ALA A N 1
ATOM 1488 C CA . ALA A 1 207 ? 12.700 4.855 3.505 1.00 98.00 207 ALA A CA 1
ATOM 1489 C C . ALA A 1 207 ? 11.177 4.929 3.660 1.00 98.00 207 ALA A C 1
ATOM 1491 O O . ALA A 1 207 ? 10.596 6.001 3.857 1.00 98.00 207 ALA A O 1
ATOM 1492 N N . VAL A 1 208 ? 10.535 3.766 3.593 1.00 98.56 208 VAL A N 1
ATOM 1493 C CA . VAL A 1 208 ? 9.084 3.625 3.679 1.00 98.56 208 VAL A CA 1
ATOM 1494 C C . VAL A 1 208 ? 8.744 2.475 4.607 1.00 98.56 208 VAL A C 1
ATOM 1496 O O . VAL A 1 208 ? 9.196 1.359 4.393 1.00 98.56 208 VAL A O 1
ATOM 1499 N N . SER A 1 209 ? 7.908 2.707 5.609 1.00 98.31 209 SER A N 1
ATOM 1500 C CA . SER A 1 209 ? 7.405 1.648 6.492 1.00 98.31 209 SER A CA 1
ATOM 1501 C C . SER A 1 209 ? 5.922 1.825 6.753 1.00 98.31 209 SER A C 1
ATOM 1503 O O . SER A 1 209 ? 5.377 2.919 6.594 1.00 98.31 209 SER A O 1
ATOM 1505 N N . VAL A 1 210 ? 5.240 0.757 7.154 1.00 98.50 210 VAL A N 1
ATOM 1506 C CA . VAL A 1 210 ? 3.857 0.879 7.608 1.00 98.50 210 VAL A CA 1
ATOM 1507 C C . VAL A 1 210 ? 3.813 1.634 8.935 1.00 98.50 210 VAL A C 1
ATOM 1509 O O . VAL A 1 210 ? 4.664 1.452 9.807 1.00 98.50 210 VAL A O 1
ATOM 1512 N N . LYS A 1 211 ? 2.817 2.502 9.106 1.00 98.31 211 LYS A N 1
ATOM 1513 C CA . LYS A 1 211 ? 2.511 3.072 10.416 1.00 98.31 211 LYS A CA 1
ATOM 1514 C C . LYS A 1 211 ? 1.949 1.990 11.319 1.00 98.31 211 LYS A C 1
ATOM 1516 O O . LYS A 1 211 ? 1.150 1.151 10.903 1.00 98.31 211 LYS A O 1
ATOM 1521 N N . THR A 1 212 ? 2.332 2.048 12.582 1.00 98.00 212 THR A N 1
ATOM 1522 C CA . THR A 1 212 ? 1.849 1.117 13.591 1.00 98.00 212 THR A CA 1
ATOM 1523 C C . THR A 1 212 ? 1.359 1.853 14.819 1.00 98.00 212 THR A C 1
ATOM 1525 O O . THR A 1 212 ? 1.897 2.903 15.166 1.00 98.00 212 THR A O 1
ATOM 1528 N N . MET A 1 213 ? 0.404 1.251 15.515 1.00 97.56 213 MET A N 1
ATOM 1529 C CA . MET A 1 213 ? -0.084 1.721 16.806 1.00 97.56 213 MET A CA 1
ATOM 1530 C C . MET A 1 213 ? -0.115 0.588 17.838 1.00 97.56 213 MET A C 1
ATOM 1532 O O . MET A 1 213 ? 0.163 -0.571 17.524 1.00 97.56 213 MET A O 1
ATOM 1536 N N . SER A 1 214 ? -0.463 0.921 19.078 1.00 97.88 214 SER A N 1
ATOM 1537 C CA . SER A 1 214 ? -0.660 -0.050 20.156 1.00 97.88 214 SER A CA 1
ATOM 1538 C C . SER A 1 214 ? -1.922 0.260 20.948 1.00 97.88 214 SER A C 1
ATOM 1540 O O . SER A 1 214 ? -2.293 1.425 21.083 1.00 97.88 214 SER A O 1
ATOM 1542 N N . TYR A 1 215 ? -2.590 -0.772 21.456 1.00 98.06 215 TYR A N 1
ATOM 1543 C CA . TYR A 1 215 ? -3.780 -0.653 22.304 1.00 98.06 215 TYR A CA 1
ATOM 1544 C C . TYR A 1 215 ? -3.924 -1.878 23.209 1.00 98.06 215 TYR A C 1
ATOM 1546 O O . TYR A 1 215 ? -3.263 -2.894 22.997 1.00 98.06 215 TYR A O 1
ATOM 1554 N N . THR A 1 216 ? -4.795 -1.791 24.206 1.00 98.19 216 THR A N 1
ATOM 1555 C CA . THR A 1 216 ? -5.234 -2.945 25.000 1.00 98.19 216 THR A CA 1
ATOM 1556 C C . THR A 1 216 ? -6.665 -3.291 24.609 1.00 98.19 216 THR A C 1
ATOM 1558 O O . THR A 1 216 ? -7.516 -2.402 24.561 1.00 98.19 216 THR A O 1
ATOM 1561 N N . ASP A 1 217 ? -6.943 -4.554 24.299 1.00 96.44 217 ASP A N 1
ATOM 1562 C CA . ASP A 1 217 ? -8.285 -4.987 23.902 1.00 96.44 217 ASP A CA 1
ATOM 1563 C C . ASP A 1 217 ? -9.262 -5.101 25.088 1.00 96.44 217 ASP A C 1
ATOM 1565 O O . ASP A 1 217 ? -8.918 -4.812 26.237 1.00 96.44 217 ASP A O 1
ATOM 1569 N N . ALA A 1 218 ? -10.506 -5.491 24.797 1.00 92.81 218 ALA A N 1
ATOM 1570 C CA . ALA A 1 218 ? -11.567 -5.634 25.795 1.00 92.81 218 ALA A CA 1
ATOM 1571 C C . ALA A 1 218 ? -11.279 -6.743 26.829 1.00 92.81 218 ALA A C 1
ATOM 1573 O O . ALA A 1 218 ? -11.701 -6.637 27.983 1.00 92.81 218 ALA A O 1
ATOM 1574 N N . ASP A 1 219 ? -10.500 -7.763 26.455 1.00 95.00 219 ASP A N 1
ATOM 1575 C CA . ASP A 1 219 ? -10.070 -8.829 27.364 1.00 95.00 219 ASP A CA 1
ATOM 1576 C C . ASP A 1 219 ? -8.941 -8.353 28.299 1.00 95.00 219 ASP A C 1
ATOM 1578 O O . ASP A 1 219 ? -8.769 -8.851 29.422 1.00 95.00 219 ASP A O 1
ATOM 1582 N N . GLY A 1 220 ? -8.232 -7.293 27.911 1.00 95.38 220 GLY A N 1
ATOM 1583 C CA . GLY A 1 220 ? -7.104 -6.722 28.640 1.00 95.38 220 GLY A CA 1
ATOM 1584 C C . GLY A 1 220 ? -5.748 -7.152 28.081 1.00 95.38 220 GLY A C 1
ATOM 1585 O O . GLY A 1 220 ? -4.733 -6.969 28.755 1.00 95.38 220 GLY A O 1
ATOM 1586 N N . VAL A 1 221 ? -5.714 -7.735 26.882 1.00 97.81 221 VAL A N 1
ATOM 1587 C CA . VAL A 1 221 ? -4.487 -8.132 26.189 1.00 97.81 221 VAL A CA 1
ATOM 1588 C C . VAL A 1 221 ? -3.919 -6.928 25.449 1.00 97.81 221 VAL A C 1
ATOM 1590 O O . VAL A 1 221 ? -4.615 -6.234 24.710 1.00 97.81 221 VAL A O 1
ATOM 1593 N N . LYS A 1 222 ? -2.626 -6.671 25.654 1.00 97.69 222 LYS A N 1
ATOM 1594 C CA . LYS A 1 222 ? -1.905 -5.603 24.962 1.00 97.69 222 LYS A CA 1
ATOM 1595 C C . LYS A 1 222 ? -1.495 -6.061 23.563 1.00 97.69 222 LYS A C 1
ATOM 1597 O O . LYS A 1 222 ? -0.829 -7.084 23.418 1.00 97.69 222 LYS A O 1
ATOM 1602 N N . HIS A 1 223 ? -1.821 -5.251 22.565 1.00 97.25 223 HIS A N 1
ATOM 1603 C CA . HIS A 1 223 ? -1.423 -5.414 21.172 1.00 97.25 223 HIS A CA 1
ATOM 1604 C C . HIS A 1 223 ? -0.471 -4.287 20.787 1.00 97.25 223 HIS A C 1
ATOM 1606 O O . HIS A 1 223 ? -0.844 -3.115 20.802 1.00 97.25 223 HIS A O 1
ATOM 1612 N N . ASP A 1 224 ? 0.766 -4.640 20.447 1.00 96.81 224 ASP A N 1
ATOM 1613 C CA . ASP A 1 224 ? 1.790 -3.714 19.960 1.00 96.81 224 ASP A CA 1
ATOM 1614 C C . ASP A 1 224 ? 2.011 -3.897 18.450 1.00 96.81 224 ASP A C 1
ATOM 1616 O O . ASP A 1 224 ? 1.764 -4.970 17.901 1.00 96.81 224 ASP A O 1
ATOM 1620 N N . ASN A 1 225 ? 2.520 -2.857 17.783 1.00 95.62 225 ASN A N 1
ATOM 1621 C CA . ASN A 1 225 ? 2.865 -2.866 16.355 1.00 95.62 225 ASN A CA 1
ATOM 1622 C C . ASN A 1 225 ? 1.699 -3.246 15.421 1.00 95.62 225 ASN A C 1
ATOM 1624 O O . ASN A 1 225 ? 1.887 -3.886 14.384 1.00 95.62 225 ASN A O 1
ATOM 1628 N N . VAL A 1 226 ? 0.481 -2.847 15.783 1.00 97.75 226 VAL A N 1
ATOM 1629 C CA . VAL A 1 226 ? -0.718 -3.096 14.981 1.00 97.75 226 VAL A CA 1
ATOM 1630 C C . VAL A 1 226 ? -0.681 -2.186 13.759 1.00 97.75 226 VAL A C 1
ATOM 1632 O O . VAL A 1 226 ? -0.573 -0.969 13.905 1.00 97.75 226 VAL A O 1
ATOM 1635 N N . LYS A 1 227 ? -0.745 -2.776 12.560 1.00 97.81 227 LYS A N 1
ATOM 1636 C CA . LYS A 1 227 ? -0.713 -2.051 11.281 1.00 97.81 227 LYS A CA 1
ATOM 1637 C C . LYS A 1 227 ? -1.888 -1.080 11.183 1.00 97.81 227 LYS A C 1
ATOM 1639 O O . LYS A 1 227 ? -3.028 -1.482 11.393 1.00 97.81 227 LYS A O 1
ATOM 1644 N N . VAL A 1 228 ? -1.601 0.165 10.823 1.00 97.81 228 VAL A N 1
ATOM 1645 C CA . VAL A 1 228 ? -2.613 1.204 10.612 1.00 97.81 228 VAL A CA 1
ATOM 1646 C C . VAL A 1 228 ? -3.112 1.162 9.171 1.00 97.81 228 VAL A C 1
ATOM 1648 O O . VAL A 1 228 ? -2.324 1.200 8.226 1.00 97.81 228 VAL A O 1
ATOM 1651 N N . GLU A 1 229 ? -4.427 1.121 9.004 1.00 95.19 229 GLU A N 1
ATOM 1652 C CA . GLU A 1 229 ? -5.113 1.196 7.715 1.00 95.19 229 GLU A CA 1
ATOM 1653 C C . GLU A 1 229 ? -5.597 2.633 7.450 1.00 95.19 229 GLU A C 1
ATOM 1655 O O . GLU A 1 229 ? -5.785 3.427 8.374 1.00 95.19 229 GLU A O 1
ATOM 1660 N N . LEU A 1 230 ? -5.806 2.980 6.183 1.00 92.06 230 LEU A N 1
ATOM 1661 C CA . LEU A 1 230 ? -6.518 4.186 5.773 1.00 92.06 230 LEU A CA 1
ATOM 1662 C C . LEU A 1 230 ? -7.979 3.831 5.514 1.00 92.06 230 LEU A C 1
ATOM 1664 O O . LEU A 1 230 ? -8.304 2.955 4.712 1.00 92.06 230 LEU A O 1
ATOM 1668 N N . GLY A 1 231 ? -8.872 4.523 6.206 1.00 88.12 231 GLY A N 1
ATOM 1669 C CA . GLY A 1 231 ? -10.295 4.246 6.180 1.00 88.12 231 GLY A CA 1
ATOM 1670 C C . GLY A 1 231 ? -11.112 5.434 6.657 1.00 88.12 231 GLY A C 1
ATOM 1671 O O . GLY A 1 231 ? -10.859 6.579 6.282 1.00 88.12 231 GLY A O 1
ATOM 1672 N N . GLY A 1 232 ? -12.136 5.142 7.456 1.00 83.81 232 GLY A N 1
ATOM 1673 C CA . GLY A 1 232 ? -13.168 6.107 7.817 1.00 83.81 232 GLY A CA 1
ATOM 1674 C C . GLY A 1 232 ? -14.035 6.520 6.623 1.00 83.81 232 GLY A C 1
ATOM 1675 O O . GLY A 1 232 ? -13.805 6.137 5.474 1.00 83.81 232 GLY A O 1
ATOM 1676 N N . SER A 1 233 ? -15.042 7.349 6.892 1.00 76.62 233 SER A N 1
ATOM 1677 C CA . SER A 1 233 ? -15.935 7.883 5.852 1.00 76.62 233 SER A CA 1
ATOM 1678 C C . SER A 1 233 ? -15.261 8.824 4.842 1.00 76.62 233 SER A C 1
ATOM 1680 O O . SER A 1 233 ? -15.915 9.300 3.926 1.00 76.62 233 SER A O 1
ATOM 1682 N N . ASP A 1 234 ? -13.980 9.139 5.003 1.00 77.06 234 ASP A N 1
ATOM 1683 C CA . ASP A 1 234 ? -13.205 9.953 4.065 1.00 77.06 234 ASP A CA 1
ATOM 1684 C C . ASP A 1 234 ? -12.106 9.154 3.345 1.00 77.06 234 ASP A C 1
ATOM 1686 O O . ASP A 1 234 ? -11.396 9.713 2.514 1.00 77.06 234 ASP A O 1
ATOM 1690 N N . GLY A 1 235 ? -11.953 7.860 3.660 1.00 80.75 235 GLY A N 1
ATOM 1691 C CA . GLY A 1 235 ? -10.923 6.979 3.104 1.00 80.75 235 GLY A CA 1
ATOM 1692 C C . GLY A 1 235 ? -9.483 7.427 3.356 1.00 80.75 235 GLY A C 1
ATOM 1693 O O . GLY A 1 235 ? -8.581 6.939 2.683 1.00 80.75 235 GLY A O 1
ATOM 1694 N N . LYS A 1 236 ? -9.265 8.368 4.278 1.00 84.06 236 LYS A N 1
ATOM 1695 C CA . LYS A 1 236 ? -7.944 8.914 4.630 1.00 84.06 236 LYS A CA 1
ATOM 1696 C C . LYS A 1 236 ? -7.706 8.963 6.138 1.00 84.06 236 LYS A C 1
ATOM 1698 O O . LYS A 1 236 ? -6.615 9.326 6.567 1.00 84.06 236 LYS A O 1
ATOM 1703 N N . THR A 1 237 ? -8.719 8.651 6.944 1.00 89.88 237 THR A N 1
ATOM 1704 C CA . THR A 1 237 ? -8.578 8.557 8.396 1.00 89.88 237 THR A CA 1
ATOM 1705 C C . THR A 1 237 ? -7.707 7.353 8.726 1.00 89.88 237 THR A C 1
ATOM 1707 O O . THR A 1 237 ? -7.933 6.267 8.200 1.00 89.88 237 THR A O 1
ATOM 1710 N N . GLU A 1 238 ? -6.723 7.536 9.601 1.00 95.31 238 GLU A N 1
ATOM 1711 C CA . GLU A 1 238 ? -5.921 6.436 10.130 1.00 95.31 238 GLU A CA 1
ATOM 1712 C C . GLU A 1 238 ? -6.762 5.615 11.106 1.00 95.31 238 GLU A C 1
ATOM 1714 O O . GLU A 1 238 ? -7.273 6.140 12.100 1.00 95.31 238 GLU A O 1
ATOM 1719 N N . VAL A 1 239 ? -6.923 4.327 10.813 1.00 95.06 239 VAL A N 1
ATOM 1720 C CA . VAL A 1 239 ? -7.800 3.425 11.558 1.00 95.06 239 VAL A CA 1
ATOM 1721 C C . VAL A 1 239 ? -7.135 2.092 11.872 1.00 95.06 239 VAL A C 1
ATOM 1723 O O . VAL A 1 239 ? -6.208 1.655 11.191 1.00 95.06 239 VAL A O 1
ATOM 1726 N N . VAL A 1 240 ? -7.663 1.415 12.888 1.00 96.00 240 VAL A N 1
ATOM 1727 C CA . VAL A 1 240 ? -7.364 0.014 13.197 1.00 96.00 240 VAL A CA 1
ATOM 1728 C C . VAL A 1 240 ? -8.666 -0.735 13.421 1.00 96.00 240 VAL A C 1
ATOM 1730 O O . VAL A 1 240 ? -9.550 -0.253 14.126 1.00 96.00 240 VAL A O 1
ATOM 1733 N N . THR A 1 241 ? -8.768 -1.930 12.842 1.00 93.38 241 THR A N 1
ATOM 1734 C CA . THR A 1 241 ? -9.803 -2.899 13.219 1.00 93.38 241 THR A CA 1
ATOM 1735 C C . THR A 1 241 ? -9.267 -3.743 14.369 1.00 93.38 241 THR A C 1
ATOM 1737 O O . THR A 1 241 ? -8.267 -4.444 14.203 1.00 93.38 241 THR A O 1
ATOM 1740 N N . ALA A 1 242 ? -9.886 -3.619 15.541 1.00 93.69 242 ALA A N 1
ATOM 1741 C CA . ALA A 1 242 ? -9.468 -4.313 16.751 1.00 93.69 242 ALA A CA 1
ATOM 1742 C C . ALA A 1 242 ? -9.942 -5.778 16.763 1.00 93.69 242 ALA A C 1
ATOM 1744 O O . ALA A 1 242 ? -10.666 -6.232 15.874 1.00 93.69 242 ALA A O 1
ATOM 1745 N N . THR A 1 243 ? -9.526 -6.536 17.780 1.00 92.94 243 THR A N 1
ATOM 1746 C CA . THR A 1 243 ? -9.867 -7.963 17.942 1.00 92.94 243 THR A CA 1
ATOM 1747 C C . THR A 1 243 ? -11.360 -8.228 18.132 1.00 92.94 243 THR A C 1
ATOM 1749 O O . THR A 1 243 ? -11.824 -9.326 17.837 1.00 92.94 243 THR A O 1
ATOM 1752 N N . ASP A 1 244 ? -12.127 -7.223 18.553 1.00 88.94 244 ASP A N 1
ATOM 1753 C CA . ASP A 1 244 ? -13.585 -7.286 18.670 1.00 88.94 244 ASP A CA 1
ATOM 1754 C C . ASP A 1 244 ? -14.318 -7.090 17.324 1.00 88.94 244 ASP A C 1
ATOM 1756 O O . ASP A 1 244 ? -15.551 -7.057 17.280 1.00 88.94 244 ASP A O 1
ATOM 1760 N N . GLY A 1 245 ? -13.563 -6.939 16.230 1.00 88.69 245 GLY A N 1
ATOM 1761 C CA . GLY A 1 245 ? -14.069 -6.738 14.875 1.00 88.69 245 GLY A CA 1
ATOM 1762 C C . GLY A 1 245 ? -14.540 -5.315 14.577 1.00 88.69 245 GLY A C 1
ATOM 1763 O O . GLY A 1 245 ? -14.978 -5.058 13.455 1.00 88.69 245 GLY A O 1
ATOM 1764 N N . LYS A 1 246 ? -14.455 -4.382 15.535 1.00 89.50 246 LYS A N 1
ATOM 1765 C CA . LYS A 1 246 ? -14.822 -2.979 15.325 1.00 89.50 246 LYS A CA 1
ATOM 1766 C C . LYS A 1 246 ? -13.622 -2.160 14.874 1.00 89.50 246 LYS A C 1
ATOM 1768 O O . LYS A 1 246 ? -12.473 -2.449 15.208 1.00 89.50 246 LYS A O 1
ATOM 1773 N N . THR A 1 247 ? -13.897 -1.110 14.108 1.00 92.31 247 THR A N 1
ATOM 1774 C CA . THR A 1 247 ? -12.874 -0.179 13.630 1.00 92.31 247 THR A CA 1
ATOM 1775 C C . THR A 1 247 ? -12.849 1.080 14.484 1.00 92.31 247 THR A C 1
ATOM 1777 O O . THR A 1 247 ? -13.888 1.671 14.760 1.00 92.31 247 THR A O 1
ATOM 1780 N N . TYR A 1 248 ? -11.655 1.530 14.847 1.00 94.38 248 TYR A N 1
ATOM 1781 C CA . TYR A 1 248 ? -11.430 2.703 15.684 1.00 94.38 248 TYR A CA 1
ATOM 1782 C C . TYR A 1 248 ? -10.478 3.677 14.999 1.00 94.38 248 TYR A C 1
ATOM 1784 O O . TYR A 1 248 ? -9.593 3.266 14.245 1.00 94.38 248 TYR A O 1
ATOM 1792 N N . SER A 1 249 ? -10.642 4.970 15.284 1.00 94.81 249 SER A N 1
ATOM 1793 C CA . SER A 1 249 ? -9.660 5.979 14.884 1.00 94.81 249 SER A CA 1
ATOM 1794 C C . SER A 1 249 ? -8.369 5.786 15.675 1.00 94.81 249 SER A C 1
ATOM 1796 O O . SER A 1 249 ? -8.402 5.657 16.902 1.00 94.81 249 SER A O 1
ATOM 1798 N N . VAL A 1 250 ? -7.223 5.833 14.997 1.00 97.00 250 VAL A N 1
ATOM 1799 C CA . VAL A 1 250 ? -5.910 5.775 15.658 1.00 97.00 250 VAL A CA 1
ATOM 1800 C C . VAL A 1 250 ? -5.737 6.939 16.634 1.00 97.00 250 VAL A C 1
ATOM 1802 O O . VAL A 1 250 ? -5.191 6.738 17.716 1.00 97.00 250 VAL A O 1
ATOM 1805 N N . SER A 1 251 ? -6.257 8.132 16.310 1.00 95.50 251 SER A N 1
ATOM 1806 C CA . SER A 1 251 ? -6.193 9.307 17.199 1.00 95.50 251 SER A CA 1
ATOM 1807 C C . SER A 1 251 ? -6.820 9.059 18.568 1.00 95.50 251 SER A C 1
ATOM 1809 O O . SER A 1 251 ? -6.377 9.631 19.563 1.00 95.50 251 SER A O 1
ATOM 1811 N N . ASP A 1 252 ? -7.847 8.212 18.603 1.00 95.12 252 ASP A N 1
ATOM 1812 C CA . ASP A 1 252 ? -8.658 7.989 19.790 1.00 95.12 252 ASP A CA 1
ATOM 1813 C C . ASP A 1 252 ? -8.187 6.747 20.540 1.00 95.12 252 ASP A C 1
ATOM 1815 O O . ASP A 1 252 ? -8.218 6.742 21.766 1.00 95.12 252 ASP A O 1
ATOM 1819 N N . LEU A 1 253 ? -7.720 5.715 19.827 1.00 96.62 253 LEU A N 1
ATOM 1820 C CA . LEU A 1 253 ? -7.351 4.427 20.415 1.00 96.62 253 LEU A CA 1
ATOM 1821 C C . LEU A 1 253 ? -5.870 4.306 20.801 1.00 96.62 253 LEU A C 1
ATOM 1823 O O . LEU A 1 253 ? -5.536 3.487 21.656 1.00 96.62 253 LEU A O 1
ATOM 1827 N N . GLN A 1 254 ? -4.969 5.093 20.209 1.00 97.19 254 GLN A N 1
ATOM 1828 C CA . GLN A 1 254 ? -3.527 4.957 20.438 1.00 97.19 254 GLN A CA 1
ATOM 1829 C C . GLN A 1 254 ? -3.162 4.968 21.933 1.00 97.19 254 GLN A C 1
ATOM 1831 O O . GLN A 1 254 ? -3.358 5.951 22.646 1.00 97.19 254 GLN A O 1
ATOM 1836 N N . GLY A 1 255 ? -2.576 3.860 22.395 1.00 96.25 255 GLY A N 1
ATOM 1837 C CA . GLY A 1 255 ? -2.121 3.648 23.769 1.00 96.25 255 GLY A CA 1
ATOM 1838 C C . GLY A 1 255 ? -3.237 3.473 24.803 1.00 96.25 255 GLY A C 1
ATOM 1839 O O . GLY A 1 255 ? -2.930 3.361 25.989 1.00 96.25 255 GLY A O 1
ATOM 1840 N N . LYS A 1 256 ? -4.506 3.461 24.383 1.00 97.06 256 LYS A N 1
ATOM 1841 C CA . LYS A 1 256 ? -5.668 3.299 25.262 1.00 97.06 256 LYS A CA 1
ATOM 1842 C C . LYS A 1 256 ? -6.115 1.844 25.372 1.00 97.06 256 LYS A C 1
ATOM 1844 O O . LYS A 1 256 ? -5.617 0.960 24.673 1.00 97.06 256 LYS A O 1
ATOM 1849 N N . SER A 1 257 ? -7.059 1.604 26.273 1.00 96.50 257 SER A N 1
ATOM 1850 C CA . SER A 1 257 ? -7.571 0.285 26.618 1.00 96.50 257 SER A CA 1
ATOM 1851 C C . SER A 1 257 ? -9.073 0.211 26.379 1.00 96.50 257 SER A C 1
ATOM 1853 O O . SER A 1 257 ? -9.842 0.838 27.096 1.00 96.50 257 SER A O 1
ATOM 1855 N N . LEU A 1 258 ? -9.512 -0.622 25.434 1.00 94.56 258 LEU A N 1
ATOM 1856 C CA . LEU A 1 258 ? -10.935 -0.879 25.167 1.00 94.56 258 LEU A CA 1
ATOM 1857 C C . LEU A 1 258 ? -11.661 -1.520 26.361 1.00 94.56 258 LEU A C 1
ATOM 1859 O O . LEU A 1 258 ? -12.885 -1.512 26.416 1.00 94.56 258 LEU A O 1
ATOM 1863 N N . LYS A 1 259 ? -10.918 -2.062 27.332 1.00 92.44 259 LYS A N 1
ATOM 1864 C CA . LYS A 1 259 ? -11.470 -2.603 28.579 1.00 92.44 259 LYS A CA 1
ATOM 1865 C C . LYS A 1 259 ? -11.892 -1.527 29.580 1.00 92.44 259 LYS A C 1
ATOM 1867 O O . LYS A 1 259 ? -12.755 -1.773 30.416 1.00 92.44 259 LYS A O 1
ATOM 1872 N N . THR A 1 260 ? -11.235 -0.369 29.563 1.00 92.38 260 THR A N 1
ATOM 1873 C CA . THR A 1 260 ? -11.390 0.670 30.602 1.00 92.38 260 THR A CA 1
ATOM 1874 C C . THR A 1 260 ? -11.822 2.015 30.043 1.00 92.38 260 THR A C 1
ATOM 1876 O O . THR A 1 260 ? -12.449 2.798 30.750 1.00 92.38 260 THR A O 1
ATOM 1879 N N . ASP A 1 261 ? -11.479 2.292 28.790 1.00 90.50 261 ASP A N 1
ATOM 1880 C CA . ASP A 1 261 ? -11.801 3.519 28.088 1.00 90.50 261 ASP A CA 1
ATOM 1881 C C . ASP A 1 261 ? -13.025 3.293 27.195 1.00 90.50 261 ASP A C 1
ATOM 1883 O O . ASP A 1 261 ? -13.050 2.401 26.349 1.00 90.50 261 ASP A O 1
ATOM 1887 N N . SER A 1 262 ? -14.034 4.148 27.346 1.00 87.12 262 SER A N 1
ATOM 1888 C CA . SER A 1 262 ? -15.204 4.161 26.465 1.00 87.12 262 SER A CA 1
ATOM 1889 C C . SER A 1 262 ? -14.858 4.878 25.158 1.00 87.12 262 SER A C 1
ATOM 1891 O O . SER A 1 262 ? -15.034 6.093 25.044 1.00 87.12 262 SER A O 1
ATOM 1893 N N . ILE A 1 263 ? -14.353 4.133 24.177 1.00 89.38 263 ILE A N 1
ATOM 1894 C CA . ILE A 1 263 ? -13.932 4.655 22.870 1.00 89.38 263 ILE A CA 1
ATOM 1895 C C . ILE A 1 263 ? -14.962 4.247 21.821 1.00 89.38 263 ILE A C 1
ATOM 1897 O O . ILE A 1 263 ? -15.270 3.069 21.668 1.00 89.38 263 ILE A O 1
ATOM 1901 N N . ALA A 1 264 ? -15.493 5.222 21.086 1.00 87.44 264 ALA A N 1
ATOM 1902 C CA . ALA A 1 264 ? -16.471 4.950 20.043 1.00 87.44 264 ALA A CA 1
ATOM 1903 C C . ALA A 1 264 ? -15.798 4.334 18.809 1.00 87.44 264 ALA A C 1
ATOM 1905 O O . ALA A 1 264 ? -14.814 4.868 18.291 1.00 87.44 264 ALA A O 1
ATOM 1906 N N . ALA A 1 265 ? -16.367 3.241 18.303 1.00 89.25 265 ALA A N 1
ATOM 1907 C CA . ALA A 1 265 ? -16.009 2.734 16.987 1.00 89.25 265 ALA A CA 1
ATOM 1908 C C . ALA A 1 265 ? -16.501 3.692 15.892 1.00 89.25 265 ALA A C 1
ATOM 1910 O O . ALA A 1 265 ? -17.547 4.340 16.018 1.00 89.25 265 ALA A O 1
ATOM 1911 N N . ILE A 1 266 ? -15.760 3.753 14.791 1.00 85.44 266 ILE A N 1
ATOM 1912 C CA . ILE A 1 266 ? -16.074 4.595 13.641 1.00 85.44 266 ILE A CA 1
ATOM 1913 C C . ILE A 1 266 ? -16.547 3.759 12.458 1.00 85.44 266 ILE A C 1
ATOM 1915 O O . ILE A 1 266 ? -16.175 2.599 12.289 1.00 85.44 266 ILE A O 1
ATOM 1919 N N . SER A 1 267 ? -17.345 4.385 11.597 1.00 79.94 267 SER A N 1
ATOM 1920 C CA . SER A 1 267 ? -17.762 3.765 10.346 1.00 79.94 267 SER A CA 1
ATOM 1921 C C . SER A 1 267 ? -16.705 3.919 9.261 1.00 79.94 267 SER A C 1
ATOM 1923 O O . SER A 1 267 ? -16.215 5.024 9.009 1.00 79.94 267 SER A O 1
ATOM 1925 N N . THR A 1 268 ? -16.402 2.829 8.562 1.00 73.88 268 THR A N 1
ATOM 1926 C CA . THR A 1 268 ? -15.568 2.828 7.348 1.00 73.88 268 THR A CA 1
ATOM 1927 C C . THR A 1 268 ? -16.393 2.812 6.062 1.00 73.88 268 THR A C 1
ATOM 1929 O O . THR A 1 268 ? -15.841 2.934 4.966 1.00 73.88 268 THR A O 1
ATOM 1932 N N . GLN A 1 269 ? -17.715 2.668 6.177 1.00 74.69 269 GLN A N 1
ATOM 1933 C CA . GLN A 1 269 ? -18.648 2.583 5.059 1.00 74.69 269 GLN A CA 1
ATOM 1934 C C . GLN A 1 269 ? -19.913 3.382 5.364 1.00 74.69 269 GLN A C 1
ATOM 1936 O O . GLN A 1 269 ? -20.150 3.804 6.489 1.00 74.69 269 GLN A O 1
ATOM 1941 N N . LYS A 1 270 ? -20.741 3.611 4.351 1.00 79.12 270 LYS A N 1
ATOM 1942 C CA . LYS A 1 270 ? -22.082 4.131 4.591 1.00 79.12 270 LYS A CA 1
ATOM 1943 C C . LYS A 1 270 ? -22.927 3.034 5.234 1.00 79.12 270 LYS A C 1
ATOM 1945 O O . LYS A 1 270 ? -22.911 1.900 4.766 1.00 79.12 270 LYS A O 1
ATOM 1950 N N . THR A 1 271 ? -23.659 3.371 6.289 1.00 82.06 271 THR A N 1
ATOM 1951 C CA . THR A 1 271 ? -24.648 2.484 6.900 1.00 82.06 271 THR A CA 1
ATOM 1952 C C . THR A 1 271 ? -25.742 2.185 5.882 1.00 82.06 271 THR A C 1
ATOM 1954 O O . THR A 1 271 ? -26.374 3.110 5.365 1.00 82.06 271 THR A O 1
ATOM 1957 N N . GLU A 1 272 ? -25.958 0.902 5.596 1.00 82.12 272 GLU A N 1
ATOM 1958 C CA . GLU A 1 272 ? -27.113 0.444 4.824 1.00 82.12 272 GLU A CA 1
ATOM 1959 C C . GLU A 1 272 ? -28.395 0.750 5.610 1.00 82.12 272 GLU A C 1
ATOM 1961 O O . GLU A 1 272 ? -28.458 0.518 6.817 1.00 82.12 272 GLU A O 1
ATOM 1966 N N . ASP A 1 273 ? -29.391 1.331 4.937 1.00 89.19 273 ASP A N 1
ATOM 1967 C CA . ASP A 1 273 ? -30.680 1.730 5.516 1.00 89.19 273 ASP A CA 1
ATOM 1968 C C . ASP A 1 273 ? -30.577 2.497 6.854 1.00 89.19 273 ASP A C 1
ATOM 1970 O O . ASP A 1 273 ? -31.089 2.059 7.890 1.00 89.19 273 ASP A O 1
ATOM 1974 N N . PRO A 1 274 ? -29.967 3.700 6.860 1.00 90.06 274 PRO A N 1
ATOM 1975 C CA . PRO A 1 274 ? -29.667 4.426 8.094 1.00 90.06 274 PRO A CA 1
ATOM 1976 C C . PRO A 1 274 ? -30.917 4.775 8.915 1.00 90.06 274 PRO A C 1
ATOM 1978 O O . PRO A 1 274 ? -30.848 4.851 10.140 1.00 90.06 274 PRO A O 1
ATOM 1981 N N . LEU A 1 275 ? -32.071 4.959 8.265 1.00 93.12 275 LEU A N 1
ATOM 1982 C CA . LEU A 1 275 ? -33.338 5.215 8.953 1.00 93.12 275 LEU A CA 1
ATOM 1983 C C . LEU A 1 275 ? -33.837 3.986 9.718 1.00 93.12 275 LEU A C 1
ATOM 1985 O O . LEU A 1 275 ? -34.252 4.125 10.861 1.00 93.12 275 LEU A O 1
ATOM 1989 N N . ALA A 1 276 ? -33.723 2.786 9.142 1.00 93.19 276 ALA A N 1
ATOM 1990 C CA . ALA A 1 276 ? -34.133 1.556 9.816 1.00 93.19 276 ALA A CA 1
ATOM 1991 C C . ALA A 1 276 ? -33.271 1.281 11.060 1.00 93.19 276 ALA A C 1
ATOM 1993 O O . ALA A 1 276 ? -33.781 0.834 12.089 1.00 93.19 276 ALA A O 1
ATOM 1994 N N . ALA A 1 277 ? -31.972 1.598 10.992 1.00 90.62 277 ALA A N 1
ATOM 1995 C CA . ALA A 1 277 ? -31.076 1.522 12.143 1.00 90.62 277 ALA A CA 1
ATOM 1996 C C . ALA A 1 277 ? -31.495 2.494 13.263 1.00 90.62 277 ALA A C 1
ATOM 1998 O O . ALA A 1 277 ? -31.567 2.100 14.429 1.00 90.62 277 ALA A O 1
ATOM 1999 N N . ILE A 1 278 ? -31.838 3.740 12.913 1.00 93.25 278 ILE A N 1
ATOM 2000 C CA . ILE A 1 278 ? -32.321 4.744 13.874 1.00 93.25 278 ILE A CA 1
ATOM 2001 C C . ILE A 1 278 ? -33.676 4.338 14.470 1.00 93.25 278 ILE A C 1
ATOM 2003 O O . ILE A 1 278 ? -33.839 4.406 15.686 1.00 93.25 278 ILE A O 1
ATOM 2007 N N . ASP A 1 279 ? -34.626 3.868 13.661 1.00 94.31 279 ASP A N 1
ATOM 2008 C CA . ASP A 1 279 ? -35.944 3.427 14.136 1.00 94.31 279 ASP A CA 1
ATOM 2009 C C . ASP A 1 279 ? -35.824 2.256 15.116 1.00 94.31 279 ASP A C 1
ATOM 2011 O O . ASP A 1 279 ? -36.493 2.221 16.153 1.00 94.31 279 ASP A O 1
ATOM 2015 N N . LYS A 1 280 ? -34.912 1.316 14.842 1.00 92.00 280 LYS A N 1
ATOM 2016 C CA . LYS A 1 280 ? -34.607 0.219 15.763 1.00 92.00 280 LYS A CA 1
ATOM 2017 C C . LYS A 1 280 ? -34.069 0.746 17.094 1.00 92.00 280 LYS A C 1
ATOM 2019 O O . LYS A 1 280 ? -34.589 0.346 18.138 1.00 92.00 280 LYS A O 1
ATOM 2024 N N . ALA A 1 281 ? -33.099 1.658 17.071 1.00 92.38 281 ALA A N 1
ATOM 2025 C CA . ALA A 1 281 ? -32.552 2.265 18.282 1.00 92.38 281 ALA A CA 1
ATOM 2026 C C . ALA A 1 281 ? -33.627 3.034 19.075 1.00 92.38 281 ALA A C 1
ATOM 2028 O O . ALA A 1 281 ? -33.764 2.851 20.284 1.00 92.38 281 ALA A O 1
ATOM 2029 N N . LEU A 1 282 ? -34.466 3.824 18.398 1.00 91.56 282 LEU A N 1
ATOM 2030 C CA . LEU A 1 282 ? -35.593 4.532 19.015 1.00 91.56 282 LEU A CA 1
ATOM 2031 C C . LEU A 1 282 ? -36.599 3.567 19.649 1.00 91.56 282 LEU A C 1
ATOM 2033 O O . LEU A 1 282 ? -37.089 3.824 20.751 1.00 91.56 282 LEU A O 1
ATOM 2037 N N . SER A 1 283 ? -36.887 2.437 18.998 1.00 90.62 283 SER A N 1
ATOM 2038 C CA . SER A 1 283 ? -37.789 1.416 19.541 1.00 90.62 283 SER A CA 1
ATOM 2039 C C . SER A 1 283 ? -37.246 0.776 20.825 1.00 90.62 283 SER A C 1
ATOM 2041 O O . SER A 1 283 ? -38.020 0.495 21.742 1.00 90.62 283 SER A O 1
ATOM 2043 N N . GLN A 1 284 ? -35.924 0.593 20.926 1.00 87.38 284 GLN A N 1
ATOM 2044 C CA .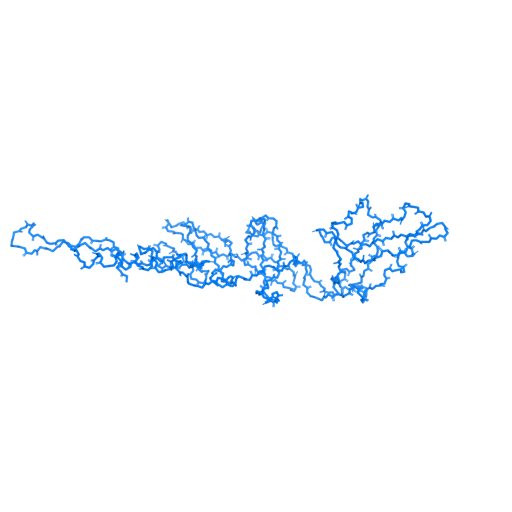 GLN A 1 284 ? -35.266 0.073 22.127 1.00 87.38 284 GLN A CA 1
ATOM 2045 C C . GLN A 1 284 ? -35.325 1.084 23.275 1.00 87.38 284 GLN A C 1
ATOM 2047 O O . GLN A 1 284 ? -35.746 0.727 24.375 1.00 87.38 284 GLN A O 1
ATOM 2052 N N . VAL A 1 285 ? -35.005 2.356 23.007 1.00 86.88 285 VAL A N 1
ATOM 2053 C CA . VAL A 1 285 ? -35.106 3.432 24.009 1.00 86.88 285 VAL A CA 1
ATOM 2054 C C . VAL A 1 285 ? -36.545 3.580 24.500 1.00 86.88 285 VAL A C 1
ATOM 2056 O O . VAL A 1 285 ? -36.784 3.659 25.701 1.00 86.88 285 VAL A O 1
ATOM 2059 N N . THR A 1 286 ? -37.518 3.552 23.587 1.00 84.94 286 THR A N 1
ATOM 2060 C CA . THR A 1 286 ? -38.942 3.685 23.929 1.00 84.94 286 THR A CA 1
ATOM 2061 C C . THR A 1 286 ? -39.415 2.535 24.818 1.00 84.94 286 THR A C 1
ATOM 2063 O O . THR A 1 286 ? -40.153 2.759 25.775 1.00 84.94 286 THR A O 1
ATOM 2066 N N . ARG A 1 287 ? -38.961 1.304 24.553 1.00 80.81 287 ARG A N 1
ATOM 2067 C CA . ARG A 1 287 ? -39.297 0.134 25.376 1.00 80.81 287 ARG A CA 1
ATOM 2068 C C . ARG A 1 287 ? -38.766 0.258 26.804 1.00 80.81 287 ARG A C 1
ATOM 2070 O O . ARG A 1 287 ? -39.480 -0.111 27.725 1.00 80.81 287 ARG A O 1
ATOM 2077 N N . CYS A 1 288 ? -37.569 0.812 26.981 1.00 68.00 288 CYS A N 1
ATOM 2078 C CA . CYS A 1 288 ? -36.949 0.985 28.295 1.00 68.00 288 CYS A CA 1
ATOM 2079 C C . CYS A 1 288 ? -37.649 2.045 29.174 1.00 68.00 288 CYS A C 1
ATOM 2081 O O . CYS A 1 288 ? -37.462 2.049 30.384 1.00 68.00 288 CYS A O 1
ATOM 2083 N N . VAL A 1 289 ? -38.447 2.949 28.587 1.00 60.97 289 VAL A N 1
ATOM 2084 C CA . VAL A 1 289 ? -39.171 4.017 29.312 1.00 60.97 289 VAL A CA 1
ATOM 2085 C C . VAL A 1 289 ? -40.593 3.591 29.725 1.00 60.97 289 VAL A C 1
ATOM 2087 O O . VAL A 1 289 ? -41.220 4.257 30.545 1.00 60.97 289 VAL A O 1
ATOM 2090 N N . LEU A 1 290 ? -41.119 2.492 29.172 1.00 51.72 290 LEU A N 1
ATOM 2091 C CA . LEU A 1 290 ? -42.526 2.073 29.314 1.00 51.72 290 LEU A CA 1
ATOM 2092 C C . LEU A 1 290 ? -42.742 0.804 30.162 1.00 51.72 290 LEU A C 1
ATOM 2094 O O . LEU A 1 290 ? -43.872 0.317 30.232 1.00 51.72 290 LEU A O 1
ATOM 2098 N N . THR A 1 291 ? -41.701 0.275 30.803 1.00 47.00 291 THR A N 1
ATOM 2099 C CA . THR A 1 291 ? -41.753 -0.910 31.684 1.00 47.00 291 THR A CA 1
ATOM 2100 C C . THR A 1 291 ? -41.119 -0.612 33.024 1.00 47.00 291 THR A C 1
ATOM 2102 O O . THR A 1 291 ? -41.699 -1.037 34.044 1.00 47.00 291 THR A O 1
#

Secondary structure (DSSP, 8-state):
-B-S-EEEEEE-SSSTT-EEEEEE--BSTTTTT-TT---S---PPEEPSS---EES-EEETTT---HHHHHHHHS--SSS--EE-S--EE-TT--EEEEEE--SSGGG-EEEEEEE---TTSTTTT-EEEEEEPSSPPPGGG-EE-SEEE-TT-EE-EE--SHHHHTSTT-EEEEEE-TTS-EEEEEEEE-TT--EEEEEE-TTT-EEEE-EEEEE-TTS-EEEEEEPEEETTTT-EEEEE-TTS-EEEHHHHTT-BTTTS------SSPPSSHHHHHHHHHHHHHHHH--

Sequence (291 aa):
MLASDQDMTIQVGANDGETITIKLQEINSDTLGLSGFGIKDPTKLKAATAETTYFGSTVKLADANTLDADITATVKGTTTPGQRDGNIMSDANGKLYVKVAGSDKPAENGYYEVTVEDDPTSPDAGKLKLGALAGTQPQAGNLKEVTTVKGKGAIDVQLGTDTATASITGAKLFKLEDANGKDTGSFALIGDDGKQYAANVDQKTGAVSVKTMSYTDADGVKHDNVKVELGGSDGKTEVVTATDGKTYSVSDLQGKSLKTDSIAAISTQKTEDPLAAIDKALSQVTRCVLT

Organism: Escherichia coli (NCBI:txid562)

InterPro domains:
  IPR014981 Flagellin D3 [PF08884] (60-150)
  IPR049365 Flagellin, barrel domain [PF21504] (212-256)

pLDDT: mean 88.94, std 8.66, range [47.0, 98.56]

Foldseek 3Di:
DQDAWDWDWDQDDPDPPNTDIQTDHDDDCVVLVNFAADAFAAQAFDFAPDFDFWFDDKDFVVRQVPCQVVQQVPQDAPPWGWGWDDAWWAAPVRWIWTFTDDGPPPVSGAIWTKDAQCPLPDPRHRHIHTHGHPPDGDDPVRIGGDGIDDGRLIAGADEDPPPLRVPQAQWTKTFTATPVRHGPVAIFIAGPVRFTFHWDADNNHNYIYGDAAWAAELVRRIDGRQTWTQFASHSRFTWGQDPVRFIAGCVQGGHYYNNPDPGGGHHRRHDDPSVVSVVSSVVVVVVSVPD